Protein AF-A0A6I7NT81-F1 (afdb_monomer)

Radius of gyration: 30.14 Å; Cα contacts (8 Å, |Δi|>4): 184; chains: 1; bounding box: 70×93×75 Å

pLDDT: mean 77.13, std 20.88, range [39.44, 98.69]

Mean predicted aligned error: 17.38 Å

Foldseek 3Di:
DDDDDDDDDDDPVVVVVVVVVVVVVVVPPPPPDDDDDDDDDDDDPDDDDDDPDDDDPDDDDQDLALACSSLLVVCVVFPQVPQCDCPQQQAHSNDLVRQQPGDRNVNRGRQQDALCLPPRVVLQQQPPCDRPDDGRPPPPDDRDDPSSSVSPSVCRNNGVDNGDPPPPPVPPPDPDPPPDDD

Sequence (182 aa):
MHIKKAIPYFKKSDLNVLAFAFLIMLAFVFVLSGCDESSTGVNNNNGTNGNGNGNGNGGNEIGTSPTFDNVGQIFLSYCADCHTSIQESGVRLNTYTNVIESVGDQYGRLVVQPGDAANSPLVEKIESSNPSFGVRMPEDGPYLSSQRIDQIKEWINDGAENNQSNDESGGNSGGNDGGGGY

Solvent-accessible surface area (backbone atoms only — not comparable to full-atom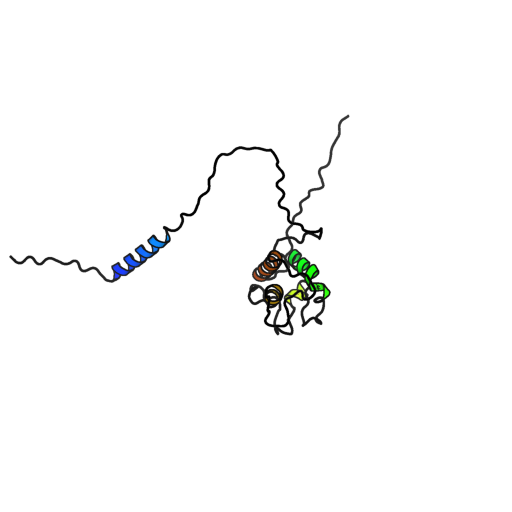 values): 11597 Å² total; per-residue (Å²): 141,81,84,82,79,83,75,88,81,81,61,81,72,58,55,55,56,52,52,54,54,56,57,56,59,65,67,73,74,81,83,84,90,84,82,85,82,92,77,74,96,71,94,67,98,70,91,74,94,76,89,79,89,72,94,72,80,95,63,86,83,70,61,82,61,50,21,36,56,28,47,45,50,50,29,51,73,63,42,23,91,65,20,59,40,55,86,50,51,36,29,23,39,67,45,71,70,41,36,66,68,13,34,26,62,92,72,75,38,54,26,50,36,64,54,33,32,90,78,8,53,52,48,42,29,56,68,34,90,75,28,98,65,83,66,36,38,38,78,94,50,80,63,73,52,68,68,59,51,50,30,48,37,49,21,21,43,74,46,54,54,95,38,70,68,86,73,75,78,76,72,79,86,71,80,78,84,79,82,81,85,133

Structure (mmCIF, N/CA/C/O backbone):
data_AF-A0A6I7NT81-F1
#
_entry.id   AF-A0A6I7NT81-F1
#
loop_
_atom_site.group_PDB
_atom_site.id
_atom_site.type_symbol
_atom_site.label_atom_id
_atom_site.label_alt_id
_atom_site.label_comp_id
_atom_site.label_asym_id
_atom_site.label_entity_id
_atom_site.label_seq_id
_atom_site.pdbx_PDB_ins_code
_atom_site.Cartn_x
_atom_site.Cartn_y
_atom_site.Cartn_z
_atom_site.occupancy
_atom_site.B_iso_or_equiv
_atom_site.auth_seq_id
_atom_site.auth_comp_id
_atom_site.auth_asym_id
_atom_site.auth_atom_id
_atom_site.pdbx_PDB_model_num
ATOM 1 N N . MET A 1 1 ? -55.092 -41.403 60.548 1.00 46.62 1 MET A N 1
ATOM 2 C CA . MET A 1 1 ? -54.920 -40.061 59.954 1.00 46.62 1 MET A CA 1
ATOM 3 C C . MET A 1 1 ? -53.469 -39.920 59.493 1.00 46.62 1 MET A C 1
ATOM 5 O O . MET A 1 1 ? -52.609 -39.658 60.315 1.00 46.62 1 MET A O 1
ATOM 9 N N . HIS A 1 2 ? -53.170 -40.216 58.224 1.00 48.84 2 HIS A N 1
ATOM 10 C CA . HIS A 1 2 ? -51.828 -40.059 57.641 1.00 48.84 2 HIS A CA 1
ATOM 11 C C . HIS A 1 2 ? -51.955 -39.164 56.408 1.00 48.84 2 HIS A C 1
ATOM 13 O O . HIS A 1 2 ? -52.476 -39.582 55.376 1.00 48.84 2 HIS A O 1
ATOM 19 N N . ILE A 1 3 ? -51.532 -37.911 56.552 1.00 53.34 3 ILE A N 1
ATOM 20 C CA . ILE A 1 3 ? -51.565 -36.896 55.499 1.00 53.34 3 ILE A CA 1
ATOM 21 C C . ILE A 1 3 ? -50.298 -37.089 54.661 1.00 53.34 3 ILE A C 1
ATOM 23 O O . ILE A 1 3 ? -49.206 -36.711 55.084 1.00 53.34 3 ILE A O 1
ATOM 27 N N . LYS A 1 4 ? -50.420 -37.700 53.478 1.00 57.25 4 LYS A N 1
ATOM 28 C CA . LYS A 1 4 ? -49.337 -37.707 52.487 1.00 57.25 4 LYS A CA 1
ATOM 29 C C . LYS A 1 4 ? -49.280 -36.317 51.849 1.00 57.25 4 LYS A C 1
ATOM 31 O O . LYS A 1 4 ? -50.125 -35.983 51.025 1.00 57.25 4 LYS A O 1
ATOM 36 N N . LYS A 1 5 ? -48.317 -35.487 52.262 1.00 58.19 5 LYS A N 1
ATOM 37 C CA . LYS A 1 5 ? -47.998 -34.230 51.571 1.00 58.19 5 LYS A CA 1
ATOM 38 C C . LYS A 1 5 ? -47.410 -34.567 50.199 1.00 58.19 5 LYS A C 1
ATOM 40 O O . LYS A 1 5 ? -46.387 -35.242 50.120 1.00 58.19 5 LYS A O 1
ATOM 45 N N . ALA A 1 6 ? -48.071 -34.115 49.137 1.00 56.84 6 ALA A N 1
ATOM 46 C CA . ALA A 1 6 ? -47.534 -34.160 47.786 1.00 56.84 6 ALA A CA 1
ATOM 47 C C . ALA A 1 6 ? -46.392 -33.141 47.675 1.00 56.84 6 ALA A C 1
ATOM 49 O O . ALA A 1 6 ? -46.592 -31.950 47.907 1.00 56.84 6 ALA A O 1
ATOM 50 N N . ILE A 1 7 ? -45.194 -33.620 47.354 1.00 66.50 7 ILE A N 1
ATOM 51 C CA . ILE A 1 7 ? -44.059 -32.777 46.978 1.00 66.50 7 ILE A CA 1
ATOM 52 C C . ILE A 1 7 ? -44.174 -32.572 45.460 1.00 66.50 7 ILE A C 1
ATOM 54 O O . ILE A 1 7 ? -44.200 -33.573 44.739 1.00 66.50 7 ILE A O 1
ATOM 58 N N . PRO A 1 8 ? -44.288 -31.333 44.948 1.00 60.59 8 PRO A N 1
ATOM 59 C CA . PRO A 1 8 ? -44.343 -31.101 43.511 1.00 60.59 8 PRO A CA 1
ATOM 60 C C . PRO A 1 8 ? -42.995 -31.461 42.875 1.00 60.59 8 PRO A C 1
ATOM 62 O O . PRO A 1 8 ? -41.946 -30.936 43.243 1.00 60.59 8 PRO A O 1
ATOM 65 N N . TYR A 1 9 ? -43.041 -32.397 41.930 1.00 59.72 9 TYR A N 1
ATOM 66 C CA . TYR A 1 9 ? -41.896 -32.862 41.157 1.00 59.72 9 TYR A CA 1
ATOM 67 C C . TYR A 1 9 ? -41.723 -31.947 39.937 1.00 59.72 9 TYR A C 1
ATOM 69 O O . TYR A 1 9 ? -42.526 -31.996 39.007 1.00 59.72 9 TYR A O 1
ATOM 77 N N . PHE A 1 10 ? -40.704 -31.086 39.955 1.00 60.50 10 PHE A N 1
ATOM 78 C CA . PHE A 1 10 ? -40.380 -30.198 38.834 1.00 60.50 10 PHE A CA 1
ATOM 79 C C . PHE A 1 10 ? -39.589 -30.948 37.754 1.00 60.50 10 PHE A C 1
ATOM 81 O O . PHE A 1 10 ? -38.641 -31.682 38.043 1.00 60.50 10 PHE A O 1
ATOM 88 N N . LYS A 1 11 ? -40.003 -30.787 36.494 1.00 66.88 11 LYS A N 1
ATOM 89 C CA . LYS A 1 11 ? -39.470 -31.520 35.343 1.00 66.88 11 LYS A CA 1
ATOM 90 C C . LYS A 1 11 ? -38.152 -30.881 34.885 1.00 66.88 11 LYS A C 1
ATOM 92 O O . LYS A 1 11 ? -38.043 -29.667 34.761 1.00 66.88 11 LYS A O 1
ATOM 97 N N . LYS A 1 12 ? -37.143 -31.708 34.590 1.00 57.34 12 LYS A N 1
ATOM 98 C CA . LYS A 1 12 ? -35.771 -31.289 34.224 1.00 57.34 12 LYS A CA 1
ATOM 99 C C . LYS A 1 12 ? -35.698 -30.386 32.972 1.00 57.34 12 LYS A C 1
ATOM 101 O O . LYS A 1 12 ? -34.700 -29.703 32.780 1.00 57.34 12 LYS A O 1
ATOM 106 N N . SER A 1 13 ? -36.747 -30.367 32.144 1.00 60.53 13 SER A N 1
ATOM 107 C CA . SER A 1 13 ? -36.894 -29.498 30.965 1.00 60.53 13 SER A CA 1
ATOM 108 C C . SER A 1 13 ? -37.133 -28.027 31.308 1.00 60.53 13 SER A C 1
ATOM 110 O O . SER A 1 13 ? -36.715 -27.157 30.551 1.00 60.53 13 SER A O 1
ATOM 112 N N . ASP A 1 14 ? -37.750 -27.745 32.456 1.00 58.09 14 ASP A N 1
ATOM 113 C CA . ASP A 1 14 ? -38.168 -26.387 32.832 1.00 58.09 14 ASP A CA 1
ATOM 114 C C . ASP A 1 14 ? -37.011 -25.611 33.487 1.00 58.09 14 ASP A C 1
ATOM 116 O O . ASP A 1 14 ? -36.996 -24.382 33.515 1.00 58.09 14 ASP A O 1
ATOM 120 N N . LEU A 1 15 ? -35.989 -26.340 33.950 1.00 59.06 15 LEU A N 1
ATOM 121 C CA . LEU A 1 15 ? -34.781 -25.789 34.559 1.00 59.06 15 LEU A CA 1
ATOM 122 C C . LEU A 1 15 ? -33.861 -25.118 33.526 1.00 59.06 15 LEU A C 1
ATOM 124 O O . LEU A 1 15 ? -33.267 -24.083 33.812 1.00 59.06 15 LEU A O 1
ATOM 128 N N . ASN A 1 16 ? -33.786 -25.663 32.307 1.00 59.41 16 ASN A N 1
ATOM 129 C CA . ASN A 1 16 ? -32.988 -25.073 31.230 1.00 59.41 16 ASN A CA 1
ATOM 130 C C . ASN A 1 16 ? -33.656 -23.807 30.676 1.00 59.41 16 ASN A C 1
ATOM 132 O O . ASN A 1 16 ? -32.971 -22.822 30.424 1.00 59.41 16 ASN A O 1
ATOM 136 N N . VAL A 1 17 ? -34.989 -23.791 30.556 1.00 61.16 17 VAL A N 1
ATOM 137 C CA . VAL A 1 17 ? -35.746 -22.609 30.100 1.00 61.16 17 VAL A CA 1
ATOM 138 C C . VAL A 1 17 ? -35.613 -21.451 31.097 1.00 61.16 17 VAL A C 1
ATOM 140 O O . VAL A 1 17 ? -35.402 -20.313 30.681 1.00 61.16 17 VAL A O 1
ATOM 143 N N . LEU A 1 18 ? -35.639 -21.736 32.407 1.00 57.62 18 LEU A N 1
ATOM 144 C CA . LEU A 1 18 ? -35.373 -20.728 33.441 1.00 57.62 18 LEU A CA 1
ATOM 145 C C . LEU A 1 18 ? -33.923 -20.222 33.418 1.00 57.62 18 LEU A C 1
ATOM 147 O O . LEU A 1 18 ? -33.703 -19.024 33.580 1.00 57.62 18 LEU A O 1
ATOM 151 N N . ALA A 1 19 ? -32.942 -21.104 33.198 1.00 58.78 19 ALA A N 1
ATOM 152 C CA . ALA A 1 19 ? -31.533 -20.717 33.112 1.00 58.78 19 ALA A CA 1
ATOM 153 C C . ALA A 1 19 ? -31.251 -19.809 31.898 1.00 58.78 19 ALA A C 1
ATOM 155 O O . ALA A 1 19 ? -30.529 -18.820 32.028 1.00 58.78 19 ALA A O 1
ATOM 156 N N . PHE A 1 20 ? -31.872 -20.083 30.744 1.00 59.97 20 PHE A N 1
ATOM 157 C CA . PHE A 1 20 ? -31.759 -19.224 29.559 1.00 59.97 20 PHE A CA 1
ATOM 158 C C . PHE A 1 20 ? -32.473 -17.876 29.739 1.00 59.97 20 PHE A C 1
ATOM 160 O O . PHE A 1 20 ? -31.933 -16.848 29.335 1.00 59.97 20 PHE A O 1
ATOM 167 N N . ALA A 1 21 ? -33.630 -17.841 30.410 1.00 58.38 21 ALA A N 1
ATOM 168 C CA . ALA A 1 21 ? -34.332 -16.589 30.707 1.00 58.38 21 ALA A CA 1
ATOM 169 C C . ALA A 1 21 ? -33.554 -15.680 31.684 1.00 58.38 21 ALA A C 1
ATOM 171 O O . ALA A 1 21 ? -33.574 -14.458 31.537 1.00 58.38 21 ALA A O 1
ATOM 172 N N . PHE A 1 22 ? -32.822 -16.260 32.645 1.00 59.12 22 PHE A N 1
ATOM 173 C CA . PHE A 1 22 ? -32.006 -15.503 33.604 1.00 59.12 22 PHE A CA 1
ATOM 174 C C . PHE A 1 22 ? -30.728 -14.918 32.976 1.00 59.12 22 PHE A C 1
ATOM 176 O O . PHE A 1 22 ? -30.323 -13.810 33.326 1.00 59.12 22 PHE A O 1
ATOM 183 N N . LEU A 1 23 ? -30.119 -15.621 32.014 1.00 56.59 23 LEU A N 1
ATOM 184 C CA . LEU A 1 23 ? -28.929 -15.145 31.294 1.00 56.59 23 LEU A CA 1
ATOM 185 C C . LEU A 1 23 ? -29.243 -14.022 30.294 1.00 56.59 23 LEU A C 1
ATOM 187 O O . LEU A 1 23 ? -28.423 -13.128 30.106 1.00 56.59 23 LEU A O 1
ATOM 191 N N . ILE A 1 24 ? -30.442 -14.018 29.705 1.00 58.62 24 ILE A N 1
ATOM 192 C CA . ILE A 1 24 ? -30.882 -12.961 28.779 1.00 58.62 24 ILE A CA 1
ATOM 193 C C . ILE A 1 24 ? -31.240 -11.666 29.534 1.00 58.62 24 ILE A C 1
ATOM 195 O O . ILE A 1 24 ? -30.933 -10.575 29.058 1.00 58.62 24 ILE A O 1
ATOM 199 N N . MET A 1 25 ? -31.807 -11.760 30.744 1.00 57.59 25 MET A N 1
ATOM 200 C CA . MET A 1 25 ? -32.109 -10.589 31.588 1.00 57.59 25 MET A CA 1
ATOM 201 C C . MET A 1 25 ? -30.859 -9.912 32.173 1.00 57.59 25 MET A C 1
ATOM 203 O O . MET A 1 25 ? -30.869 -8.704 32.393 1.00 57.59 25 MET A O 1
ATOM 207 N N . LEU A 1 26 ? -29.762 -10.651 32.378 1.00 57.44 26 LEU A N 1
ATOM 208 C CA . LEU A 1 26 ? -28.487 -10.078 32.833 1.00 57.44 26 LEU A CA 1
ATOM 209 C C . LEU A 1 26 ? -27.730 -9.314 31.729 1.00 57.44 26 LEU A C 1
ATOM 211 O O . LEU A 1 26 ? -26.886 -8.483 32.051 1.00 57.44 26 LEU A O 1
ATOM 215 N N . ALA A 1 27 ? -28.060 -9.527 30.450 1.00 54.97 27 ALA A N 1
ATOM 216 C CA . ALA A 1 27 ? -27.459 -8.799 29.328 1.00 54.97 27 ALA A CA 1
ATOM 217 C C . ALA A 1 27 ? -28.113 -7.427 29.054 1.00 54.97 27 ALA A C 1
ATOM 219 O O . ALA A 1 27 ? -27.520 -6.596 28.374 1.00 54.97 27 ALA A O 1
ATOM 220 N N . PHE A 1 28 ? -29.306 -7.156 29.598 1.00 56.28 28 PHE A N 1
ATOM 221 C CA . PHE A 1 28 ? -30.061 -5.920 29.327 1.00 56.28 28 PHE A CA 1
ATOM 222 C C . PHE A 1 28 ? -29.863 -4.797 30.363 1.00 56.28 28 PHE A C 1
ATOM 224 O O . PHE A 1 28 ? -30.424 -3.716 30.203 1.00 56.28 28 PHE A O 1
ATOM 231 N N . VAL A 1 29 ? -29.064 -5.013 31.417 1.00 58.22 29 VAL A N 1
ATOM 232 C CA . VAL A 1 29 ? -28.898 -4.055 32.536 1.00 58.22 29 VAL A CA 1
ATOM 233 C C . VAL A 1 29 ? -27.576 -3.263 32.476 1.00 58.22 29 VAL A C 1
ATOM 235 O O . VAL A 1 29 ? -27.312 -2.438 33.342 1.00 58.22 29 VAL A O 1
ATOM 238 N N . PHE A 1 30 ? -26.755 -3.419 31.431 1.00 54.41 30 PHE A N 1
ATOM 239 C CA . PHE A 1 30 ? -25.466 -2.714 31.311 1.00 54.41 30 PHE A CA 1
ATOM 240 C C . PHE A 1 30 ? -25.419 -1.687 30.165 1.00 54.41 30 PHE A C 1
ATOM 242 O O . PHE A 1 30 ? -24.484 -1.666 29.372 1.00 54.41 30 PHE A O 1
ATOM 249 N N . VAL A 1 31 ? -26.423 -0.807 30.083 1.00 60.56 31 VAL A N 1
ATOM 250 C CA . VAL A 1 31 ? -26.342 0.437 29.289 1.00 60.56 31 VAL A CA 1
ATOM 251 C C . VAL A 1 31 ? -26.792 1.615 30.150 1.00 60.56 31 VAL A C 1
ATOM 253 O O . VAL A 1 31 ? -27.869 2.169 29.970 1.00 60.56 31 VAL A O 1
ATOM 256 N N . LEU A 1 32 ? -25.960 1.981 31.125 1.00 60.66 32 LEU A N 1
ATOM 257 C CA . LEU A 1 32 ? -26.023 3.265 31.824 1.00 60.66 32 LEU A CA 1
ATOM 258 C C . LEU A 1 32 ? -24.591 3.754 32.083 1.00 60.66 32 LEU A C 1
ATOM 260 O O . LEU A 1 32 ? -24.034 3.570 33.158 1.00 60.66 32 LEU A O 1
ATOM 264 N N . SER A 1 33 ? -24.009 4.368 31.054 1.00 61.06 33 SER A N 1
ATOM 265 C CA . SER A 1 33 ? -23.002 5.425 31.186 1.00 61.06 33 SER A CA 1
ATOM 266 C C . SER A 1 33 ? -23.249 6.412 30.049 1.00 61.06 33 SER A C 1
ATOM 268 O O . SER A 1 33 ? -22.645 6.340 28.983 1.00 61.06 33 SER A O 1
ATOM 270 N N . GLY A 1 34 ? -24.247 7.266 30.262 1.00 57.28 34 GLY A N 1
ATOM 271 C CA . GLY A 1 34 ? -24.599 8.373 29.387 1.00 57.28 34 GLY A CA 1
ATOM 272 C C . GLY A 1 34 ? -24.967 9.578 30.242 1.00 57.28 34 GLY A C 1
ATOM 273 O O . GLY A 1 34 ? -26.122 9.721 30.625 1.00 57.28 34 GLY A O 1
ATOM 274 N N . CYS A 1 35 ? -23.966 10.403 30.534 1.00 60.81 35 CYS A N 1
ATOM 275 C CA . CYS A 1 35 ? -24.071 11.827 30.860 1.00 60.81 35 CYS A CA 1
ATOM 276 C C . CYS A 1 35 ? -22.941 12.483 30.034 1.00 60.81 35 CYS A C 1
ATOM 278 O O . CYS A 1 35 ? -21.857 11.912 29.964 1.00 60.81 35 CYS A O 1
ATOM 280 N N . ASP A 1 36 ? -23.151 13.552 29.264 1.00 54.69 36 ASP A N 1
ATOM 281 C CA . ASP A 1 36 ? -23.723 14.812 29.730 1.00 54.69 36 ASP A CA 1
ATOM 282 C C . ASP A 1 36 ? -24.717 15.504 28.773 1.00 54.69 36 ASP A C 1
ATOM 284 O O . ASP A 1 36 ? -24.558 15.552 27.556 1.00 54.69 36 ASP A O 1
ATOM 288 N N . GLU A 1 37 ? -25.752 16.038 29.427 1.00 56.62 37 GLU A N 1
ATOM 289 C CA . GLU A 1 37 ? -26.349 17.374 29.310 1.00 56.62 37 GLU A CA 1
ATOM 290 C C . GLU A 1 37 ? -26.603 17.999 27.922 1.00 56.62 37 GLU A C 1
ATOM 292 O O . GLU A 1 37 ? -25.750 18.625 27.302 1.00 56.62 37 GLU A O 1
ATOM 297 N N . SER A 1 38 ? -27.878 17.982 27.515 1.00 50.91 38 SER A N 1
ATOM 298 C CA . SER A 1 38 ? -28.453 19.007 26.638 1.00 50.91 38 SER A CA 1
ATOM 299 C C . SER A 1 38 ? -29.046 20.129 27.492 1.00 50.91 38 SER A C 1
ATOM 301 O O . SER A 1 38 ? -30.186 20.021 27.949 1.00 50.91 38 SER A O 1
ATOM 303 N N . SER A 1 39 ? -28.301 21.217 27.690 1.00 52.56 39 SER A N 1
ATOM 304 C CA . SER A 1 39 ? -28.852 22.487 28.162 1.00 52.56 39 SER A CA 1
ATOM 305 C C . SER A 1 39 ? -28.960 23.491 27.008 1.00 52.56 39 SER A C 1
ATOM 307 O O . SER A 1 39 ? -27.988 23.960 26.431 1.00 52.56 39 SER A O 1
ATOM 309 N N . THR A 1 40 ? -30.220 23.811 26.705 1.00 46.88 40 THR A N 1
ATOM 310 C CA . THR A 1 40 ? -30.729 25.009 26.020 1.00 46.88 40 THR A CA 1
ATOM 311 C C . THR A 1 40 ? -30.245 25.299 24.600 1.00 46.88 40 THR A C 1
ATOM 313 O O . THR A 1 40 ? -29.126 25.733 24.350 1.00 46.88 40 THR A O 1
ATOM 316 N N . GLY A 1 41 ? -31.197 25.215 23.667 1.00 53.31 41 GLY A N 1
ATOM 317 C CA . GLY A 1 41 ? -31.114 25.953 22.420 1.00 53.31 41 GLY A CA 1
ATOM 318 C C . GLY A 1 41 ? -30.963 27.448 22.696 1.00 53.31 41 GLY A C 1
ATOM 319 O O . GLY A 1 41 ? -31.874 28.093 23.214 1.00 53.31 41 GLY A O 1
ATOM 320 N N . VAL A 1 42 ? -29.817 27.984 22.294 1.00 50.91 42 VAL A N 1
ATOM 321 C CA . VAL A 1 42 ? -29.634 29.391 21.960 1.00 50.91 42 VAL A CA 1
ATOM 322 C C . VAL A 1 42 ? -28.979 29.411 20.582 1.00 50.91 42 VAL A C 1
ATOM 324 O O . VAL A 1 42 ? -27.825 29.025 20.421 1.00 50.91 42 VAL A O 1
ATOM 327 N N . ASN A 1 43 ? -29.737 29.831 19.568 1.00 63.94 43 ASN A N 1
ATOM 328 C CA . ASN A 1 43 ? -29.158 30.299 18.315 1.00 63.94 43 ASN A CA 1
ATOM 329 C C . ASN A 1 43 ? -28.336 31.547 18.637 1.00 63.94 43 ASN A C 1
ATOM 331 O O . ASN A 1 43 ? -28.920 32.595 18.899 1.00 63.94 43 ASN A O 1
ATOM 335 N N . ASN A 1 44 ? -27.013 31.421 18.577 1.00 52.16 44 ASN A N 1
ATOM 336 C CA . ASN A 1 44 ? -26.113 32.555 18.493 1.00 52.16 44 ASN A CA 1
ATOM 337 C C . ASN A 1 44 ? -25.189 32.353 17.293 1.00 52.16 44 ASN A C 1
ATOM 339 O O . ASN A 1 44 ? -24.124 31.748 17.395 1.00 52.16 44 ASN A O 1
ATOM 343 N N . ASN A 1 45 ? -25.579 32.936 16.162 1.00 60.84 45 ASN A N 1
ATOM 344 C CA . ASN A 1 45 ? -24.612 33.494 15.228 1.00 60.84 45 ASN A CA 1
ATOM 345 C C . ASN A 1 45 ? -23.743 34.508 15.988 1.00 60.84 45 ASN A C 1
ATOM 347 O O . ASN A 1 45 ? -24.116 35.670 16.130 1.00 60.84 45 ASN A O 1
ATOM 351 N N . ASN A 1 46 ? -22.598 34.063 16.496 1.00 50.31 46 ASN A N 1
ATOM 352 C CA . ASN A 1 46 ? -21.466 34.925 16.802 1.00 50.31 46 ASN A CA 1
ATOM 353 C C . ASN A 1 46 ? -20.195 34.077 16.783 1.00 50.31 46 ASN A C 1
ATOM 355 O O . ASN A 1 46 ? -20.032 33.163 17.589 1.00 50.31 46 ASN A O 1
ATOM 359 N N . GLY A 1 47 ? -19.321 34.356 15.821 1.00 48.66 47 GLY A N 1
ATOM 360 C CA . GLY A 1 47 ? -18.060 33.656 15.684 1.00 48.66 47 GLY A CA 1
ATOM 361 C C . GLY A 1 47 ? -17.131 33.936 16.857 1.00 48.66 47 GLY A C 1
ATOM 362 O O . GLY A 1 47 ? -16.955 35.079 17.266 1.00 48.66 47 GLY A O 1
ATOM 363 N N . THR A 1 48 ? -16.439 32.894 17.299 1.00 42.81 48 THR A N 1
ATOM 364 C CA . THR A 1 48 ? -15.086 33.025 17.831 1.00 42.81 48 THR A CA 1
ATOM 365 C C . THR A 1 48 ? -14.250 31.858 17.333 1.00 42.81 48 THR A C 1
ATOM 367 O O . THR A 1 48 ? -14.449 30.709 17.713 1.00 42.81 48 THR A O 1
ATOM 370 N N . ASN A 1 49 ? -13.330 32.221 16.445 1.00 54.03 49 ASN A N 1
ATOM 371 C CA . ASN A 1 49 ? -12.064 31.576 16.140 1.00 54.03 49 ASN A CA 1
ATOM 372 C C . ASN A 1 49 ? -11.493 30.790 17.340 1.00 54.03 49 ASN A C 1
ATOM 374 O O . ASN A 1 49 ? -11.161 31.381 18.368 1.00 54.03 49 ASN A O 1
ATOM 378 N N . GLY A 1 50 ? -11.380 29.471 17.174 1.00 42.50 50 GLY A N 1
ATOM 379 C CA . GLY A 1 50 ? -10.806 28.526 18.128 1.00 42.50 50 GLY A CA 1
ATOM 380 C C . GLY A 1 50 ? -9.779 27.635 17.436 1.00 42.50 50 GLY A C 1
ATOM 381 O O . GLY A 1 50 ? -10.074 26.516 17.040 1.00 42.50 50 GLY A O 1
ATOM 382 N N . ASN A 1 51 ? -8.587 28.201 17.276 1.00 48.19 51 ASN A N 1
ATOM 383 C CA . ASN A 1 51 ? -7.323 27.615 16.845 1.00 48.19 51 ASN A CA 1
ATOM 384 C C . ASN A 1 51 ? -7.016 26.242 17.487 1.00 48.19 51 ASN A C 1
ATOM 386 O O . ASN A 1 51 ? -6.582 26.171 18.638 1.00 48.19 51 ASN A O 1
ATOM 390 N N . GLY A 1 52 ? -7.172 25.172 16.706 1.00 45.69 52 GLY A N 1
ATOM 391 C CA . GLY A 1 52 ? -6.479 23.900 16.892 1.00 45.69 52 GLY A CA 1
ATOM 392 C C . GLY A 1 52 ? -5.232 23.876 16.014 1.00 45.69 52 GLY A C 1
ATOM 393 O O . GLY A 1 52 ? -5.296 23.535 14.838 1.00 45.69 52 GLY A O 1
ATOM 394 N N . ASN A 1 53 ? -4.106 24.283 16.593 1.00 49.94 53 ASN A N 1
ATOM 395 C CA . ASN A 1 53 ? -2.783 24.277 15.983 1.00 49.94 53 ASN A CA 1
ATOM 396 C C . ASN A 1 53 ? -2.323 22.838 15.688 1.00 49.94 53 ASN A C 1
ATOM 398 O O . ASN A 1 53 ? -1.769 22.166 16.558 1.00 49.94 53 ASN A O 1
ATOM 402 N N . GLY A 1 54 ? -2.538 22.393 14.451 1.00 41.47 54 GLY A N 1
ATOM 403 C CA . GLY A 1 54 ? -1.802 21.311 13.809 1.00 41.47 54 GLY A CA 1
ATOM 404 C C . GLY A 1 54 ? -0.914 21.904 12.722 1.00 41.47 54 GLY A C 1
ATOM 405 O O . GLY A 1 54 ? -1.367 22.176 11.618 1.00 41.47 54 GLY A O 1
ATOM 406 N N . ASN A 1 55 ? 0.347 22.150 13.061 1.00 52.00 55 ASN A N 1
ATOM 407 C CA . ASN A 1 55 ? 1.397 22.555 12.135 1.00 52.00 55 ASN A CA 1
ATOM 408 C C . ASN A 1 55 ? 1.558 21.503 11.018 1.00 52.00 55 ASN A C 1
ATOM 410 O O . ASN A 1 55 ? 1.999 20.387 11.288 1.00 52.00 55 ASN A O 1
ATOM 414 N N . GLY A 1 56 ? 1.217 21.865 9.780 1.00 39.44 56 GLY A N 1
ATOM 415 C CA . GLY A 1 56 ? 1.325 21.007 8.603 1.00 39.44 56 GLY A CA 1
ATOM 416 C C . GLY A 1 56 ? 1.590 21.843 7.359 1.00 39.44 56 GLY A C 1
ATOM 417 O O . GLY A 1 56 ? 0.688 22.426 6.775 1.00 39.44 56 GLY A O 1
ATOM 418 N N . ASN A 1 57 ? 2.868 21.938 7.026 1.00 40.75 57 ASN A N 1
ATOM 419 C CA . ASN A 1 57 ? 3.462 22.594 5.870 1.00 40.75 57 ASN A CA 1
ATOM 420 C C . ASN A 1 57 ? 2.703 22.310 4.555 1.00 40.75 57 ASN A C 1
ATOM 422 O O . ASN A 1 57 ? 2.318 21.170 4.306 1.00 40.75 57 ASN A O 1
ATOM 426 N N . GLY A 1 58 ? 2.529 23.334 3.713 1.00 44.19 58 GLY A N 1
ATOM 427 C CA . GLY A 1 58 ? 1.791 23.255 2.453 1.00 44.19 58 GLY A CA 1
ATOM 428 C C . GLY A 1 58 ? 2.280 22.132 1.536 1.00 44.19 58 GLY A C 1
ATOM 429 O O . GLY A 1 58 ? 3.365 22.208 0.962 1.00 44.19 58 GLY A O 1
ATOM 430 N N . GLY A 1 59 ? 1.443 21.112 1.381 1.00 40.31 59 GLY A N 1
ATOM 431 C CA . GLY A 1 59 ? 1.604 20.019 0.436 1.00 40.31 59 GLY A CA 1
ATOM 432 C C . GLY A 1 59 ? 0.218 19.525 0.045 1.00 40.31 59 GLY A C 1
ATOM 433 O O . GLY A 1 59 ? -0.594 19.260 0.921 1.00 40.31 59 GLY A O 1
ATOM 434 N N . ASN A 1 60 ? -0.040 19.496 -1.262 1.00 48.72 60 ASN A N 1
ATOM 435 C CA . ASN A 1 60 ? -1.192 18.911 -1.954 1.00 48.72 60 ASN A CA 1
ATOM 436 C C . ASN A 1 60 ? -2.073 18.005 -1.062 1.00 48.72 60 ASN A C 1
ATOM 438 O O . ASN A 1 60 ? -1.641 16.912 -0.691 1.00 48.72 60 ASN A O 1
ATOM 442 N N . GLU A 1 61 ? -3.275 18.455 -0.689 1.00 70.00 61 GLU A N 1
ATOM 443 C CA . GLU A 1 61 ? -4.157 17.681 0.189 1.00 70.00 61 GLU A CA 1
ATOM 444 C C . GLU A 1 61 ? -4.623 16.405 -0.523 1.00 70.00 61 GLU A C 1
ATOM 446 O O . GLU A 1 61 ? -5.544 16.426 -1.335 1.00 70.00 61 GLU A O 1
ATOM 451 N N . ILE A 1 62 ? -3.969 15.274 -0.237 1.00 78.81 62 ILE A N 1
ATOM 452 C CA . ILE A 1 62 ? -4.446 13.962 -0.683 1.00 78.81 62 ILE A CA 1
ATOM 453 C C . ILE A 1 62 ? -5.783 13.703 0.022 1.00 78.81 62 ILE A C 1
ATOM 455 O O . ILE A 1 62 ? -5.839 13.750 1.257 1.00 78.81 62 ILE A O 1
ATOM 459 N N . GLY A 1 63 ? -6.836 13.394 -0.736 1.00 83.88 63 GLY A N 1
ATOM 460 C CA . GLY A 1 63 ? -8.167 13.121 -0.192 1.00 83.88 63 GLY A CA 1
ATOM 461 C C . GLY A 1 63 ? -8.162 12.004 0.857 1.00 83.88 63 GLY A C 1
ATOM 462 O O . GLY A 1 63 ? -7.240 11.182 0.931 1.00 83.88 63 GLY A O 1
ATOM 463 N N . THR A 1 64 ? -9.171 11.992 1.725 1.00 88.06 64 THR A N 1
ATOM 464 C CA . THR A 1 64 ? -9.241 11.073 2.876 1.00 88.06 64 THR A CA 1
ATOM 465 C C . THR A 1 64 ? -9.988 9.775 2.579 1.00 88.06 64 THR A C 1
ATOM 467 O O . THR A 1 64 ? -9.809 8.805 3.307 1.00 88.06 64 THR A O 1
ATOM 470 N N . SER A 1 65 ? -10.787 9.734 1.511 1.00 92.56 65 SER A N 1
ATOM 471 C CA . SER A 1 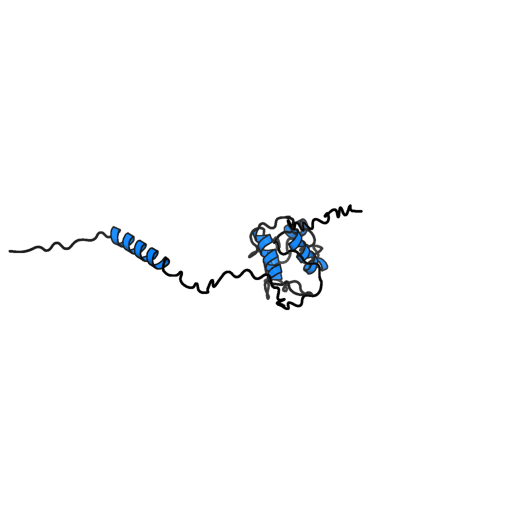65 ? -11.560 8.552 1.113 1.00 92.56 65 SER A CA 1
ATOM 472 C C . SER A 1 65 ? -10.645 7.396 0.671 1.00 92.56 65 SER A C 1
ATOM 474 O O . SER A 1 65 ? -9.644 7.663 -0.007 1.00 92.56 65 SER A O 1
ATOM 476 N N . PRO A 1 66 ? -10.978 6.125 0.969 1.00 95.00 66 PRO A N 1
ATOM 477 C CA . PRO A 1 66 ? -10.164 4.941 0.657 1.00 95.00 66 PRO A CA 1
ATOM 478 C C . PRO A 1 66 ? -10.283 4.513 -0.817 1.00 95.00 66 PRO A C 1
ATOM 480 O O . PRO A 1 66 ? -10.450 3.341 -1.142 1.00 95.00 66 PRO A O 1
ATOM 483 N N . THR A 1 67 ? -10.234 5.474 -1.735 1.00 95.94 67 THR A N 1
ATOM 484 C CA . THR A 1 67 ? -10.276 5.212 -3.174 1.00 95.94 67 THR A CA 1
ATOM 485 C C . THR A 1 67 ? -8.869 5.064 -3.734 1.00 95.94 67 THR A C 1
ATOM 487 O O . THR A 1 67 ? -7.920 5.644 -3.193 1.00 95.94 67 THR A O 1
ATOM 490 N N . PHE A 1 68 ? -8.711 4.325 -4.833 1.00 96.81 68 PHE A N 1
ATOM 491 C CA . PHE A 1 68 ? -7.409 4.174 -5.471 1.00 96.81 68 PHE A CA 1
ATOM 492 C C . PHE A 1 68 ? -6.853 5.509 -5.967 1.00 96.81 68 PHE A C 1
ATOM 494 O O . PHE A 1 68 ? -5.645 5.703 -5.900 1.00 96.81 68 PHE A O 1
ATOM 501 N N . ASP A 1 69 ? -7.694 6.461 -6.376 1.00 95.31 69 ASP A N 1
ATOM 502 C CA . ASP A 1 69 ? -7.219 7.812 -6.704 1.00 95.31 69 ASP A CA 1
ATOM 503 C C . ASP A 1 69 ? -6.441 8.438 -5.536 1.00 95.31 69 ASP A C 1
ATOM 505 O O . ASP A 1 69 ? -5.347 8.962 -5.736 1.00 95.31 69 ASP A O 1
ATOM 509 N N . ASN A 1 70 ? -6.933 8.320 -4.300 1.00 95.69 70 ASN A N 1
ATOM 510 C CA . ASN A 1 70 ? -6.236 8.870 -3.138 1.00 95.69 70 ASN A CA 1
ATOM 511 C C . ASN A 1 70 ? -5.087 7.969 -2.662 1.00 95.69 70 ASN A C 1
ATOM 513 O O . ASN A 1 70 ? -3.993 8.457 -2.378 1.00 95.69 70 ASN A O 1
ATOM 517 N N . VAL A 1 71 ? -5.302 6.653 -2.597 1.00 96.88 71 VAL A N 1
ATOM 518 C CA . VAL A 1 71 ? -4.279 5.679 -2.178 1.00 96.88 71 VAL A CA 1
ATOM 519 C C . VAL A 1 71 ? -3.093 5.659 -3.145 1.00 96.88 71 VAL A C 1
ATOM 521 O O . VAL A 1 71 ? -1.938 5.632 -2.722 1.00 96.88 71 VAL A O 1
ATOM 524 N N . GLY A 1 72 ? -3.357 5.771 -4.442 1.00 95.81 72 GLY A N 1
ATOM 525 C CA . GLY A 1 72 ? -2.348 5.917 -5.481 1.00 95.81 72 GLY A CA 1
ATOM 526 C C . GLY A 1 72 ? -1.483 7.156 -5.265 1.00 95.81 72 GLY A C 1
ATOM 527 O O . GLY A 1 72 ? -0.265 7.061 -5.384 1.00 95.81 72 GLY A O 1
ATOM 528 N N . GLN A 1 73 ? -2.060 8.291 -4.850 1.00 95.94 73 GLN A N 1
ATOM 529 C CA . GLN A 1 73 ? -1.269 9.482 -4.508 1.00 95.94 73 GLN A CA 1
ATOM 530 C C . GLN A 1 73 ? -0.374 9.263 -3.285 1.00 95.94 73 GLN A C 1
ATOM 532 O O . GLN A 1 73 ? 0.741 9.788 -3.248 1.00 95.94 73 GLN A O 1
ATOM 537 N N . ILE A 1 74 ? -0.807 8.458 -2.307 1.00 96.12 74 ILE A N 1
ATOM 538 C CA . ILE A 1 74 ? 0.057 8.048 -1.189 1.00 96.12 74 ILE A CA 1
ATOM 539 C C . ILE A 1 74 ? 1.242 7.242 -1.731 1.00 96.12 74 ILE A C 1
ATOM 541 O O . ILE A 1 74 ? 2.390 7.559 -1.426 1.00 96.12 74 ILE A O 1
ATOM 545 N N . PHE A 1 75 ? 0.999 6.243 -2.580 1.00 96.06 75 PHE A N 1
ATOM 546 C CA . PHE A 1 75 ? 2.084 5.443 -3.152 1.00 96.06 75 PHE A CA 1
ATOM 547 C C . PHE A 1 75 ? 3.050 6.271 -4.003 1.00 96.06 75 PHE A C 1
ATOM 549 O O . PHE A 1 75 ? 4.266 6.115 -3.880 1.00 96.06 75 PHE A O 1
ATOM 556 N N . LEU A 1 76 ? 2.532 7.193 -4.814 1.00 94.12 76 LEU A N 1
ATOM 557 C CA . LEU A 1 76 ? 3.356 8.101 -5.608 1.00 94.12 76 LEU A CA 1
ATOM 558 C C . LEU A 1 76 ? 4.198 9.038 -4.736 1.00 94.12 76 LEU A C 1
ATOM 560 O O . LEU A 1 76 ? 5.340 9.312 -5.085 1.00 94.12 76 LEU A O 1
ATOM 564 N N . SER A 1 77 ? 3.667 9.483 -3.596 1.00 93.69 77 SER A N 1
ATOM 565 C CA . SER A 1 77 ? 4.352 10.439 -2.716 1.00 93.69 77 SER A CA 1
ATOM 566 C C . SER A 1 77 ? 5.383 9.795 -1.786 1.00 93.69 77 SER A C 1
ATOM 568 O O . SER A 1 77 ? 6.346 10.454 -1.408 1.00 93.69 77 SER A O 1
ATOM 570 N N . TYR A 1 78 ? 5.174 8.539 -1.376 1.00 93.94 78 TYR A N 1
ATOM 571 C CA . TYR A 1 78 ? 5.983 7.893 -0.331 1.00 93.94 78 TYR A CA 1
ATOM 572 C C . TYR A 1 78 ? 6.781 6.678 -0.812 1.00 93.94 78 TYR A C 1
ATOM 574 O O . TYR A 1 78 ? 7.669 6.221 -0.093 1.00 93.94 78 TYR A O 1
ATOM 582 N N . CYS A 1 79 ? 6.447 6.098 -1.968 1.00 92.50 79 CYS A N 1
ATOM 583 C CA . CYS A 1 79 ? 6.966 4.785 -2.362 1.00 92.50 79 CYS A CA 1
ATOM 584 C C . CYS A 1 79 ? 7.581 4.760 -3.765 1.00 92.50 79 CYS A C 1
ATOM 586 O O . CYS A 1 79 ? 8.510 3.989 -4.006 1.00 92.50 79 CYS A O 1
ATOM 588 N N . ALA A 1 80 ? 7.056 5.559 -4.697 1.00 86.19 80 ALA A N 1
ATOM 589 C CA . ALA A 1 80 ? 7.383 5.446 -6.116 1.00 86.19 80 ALA A CA 1
ATOM 590 C C . ALA A 1 80 ? 8.835 5.818 -6.464 1.00 86.19 80 ALA A C 1
ATOM 592 O O . ALA A 1 80 ? 9.345 5.314 -7.462 1.00 86.19 80 ALA A O 1
ATOM 593 N N . ASP A 1 81 ? 9.530 6.604 -5.641 1.00 88.62 81 ASP A N 1
ATOM 594 C CA . ASP A 1 81 ? 10.942 6.940 -5.879 1.00 88.62 81 ASP A CA 1
ATOM 595 C C . ASP A 1 81 ? 11.824 5.691 -6.032 1.00 88.62 81 ASP A C 1
ATOM 597 O O . ASP A 1 81 ? 12.689 5.649 -6.906 1.00 88.62 81 ASP A O 1
ATOM 601 N N . CYS A 1 82 ? 11.540 4.639 -5.258 1.00 91.56 82 CYS A N 1
ATOM 602 C CA . CYS A 1 82 ? 12.221 3.348 -5.370 1.00 91.56 82 CYS A CA 1
ATOM 603 C C . CYS A 1 82 ? 11.327 2.312 -6.079 1.00 91.56 82 CYS A C 1
ATOM 605 O O . CYS A 1 82 ? 11.731 1.669 -7.048 1.00 91.56 82 CYS A O 1
ATOM 607 N N . HIS A 1 83 ? 10.061 2.182 -5.676 1.00 92.56 83 HIS A N 1
ATOM 608 C CA . HIS A 1 83 ? 9.158 1.126 -6.149 1.00 92.56 83 HIS A CA 1
ATOM 609 C C . HIS A 1 83 ? 8.430 1.466 -7.465 1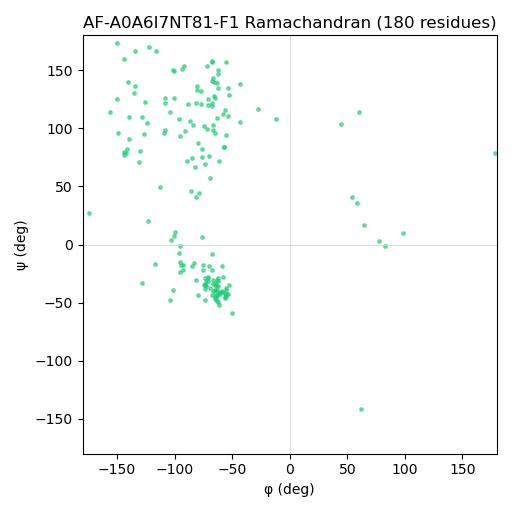.00 92.56 83 HIS A C 1
ATOM 611 O O . HIS A 1 83 ? 7.224 1.259 -7.593 1.00 92.56 83 HIS A O 1
ATOM 617 N N . THR A 1 84 ? 9.125 1.991 -8.476 1.00 87.00 84 THR A N 1
ATOM 618 C CA . THR A 1 84 ? 8.563 2.191 -9.837 1.00 87.00 84 THR A CA 1
ATOM 619 C C . THR A 1 84 ? 8.851 1.040 -10.794 1.00 87.00 84 THR A C 1
ATOM 621 O O . THR A 1 84 ? 8.182 0.901 -11.823 1.00 87.00 84 THR A O 1
ATOM 624 N N . SER A 1 85 ? 9.830 0.197 -10.471 1.00 85.50 85 SER A N 1
ATOM 625 C CA . SER A 1 85 ? 10.237 -0.949 -11.282 1.00 85.50 85 SER A CA 1
ATOM 626 C C . SER A 1 85 ? 10.422 -2.190 -10.412 1.00 85.50 85 SER A C 1
ATOM 628 O O . SER A 1 85 ? 10.499 -2.096 -9.195 1.00 85.50 85 SER A O 1
ATOM 630 N N . ILE A 1 86 ? 10.528 -3.362 -11.038 1.00 79.31 86 ILE A N 1
ATOM 631 C CA . ILE A 1 86 ? 10.702 -4.637 -10.322 1.00 79.31 86 ILE A CA 1
ATOM 632 C C . ILE A 1 86 ? 12.049 -4.774 -9.597 1.00 79.31 86 ILE A C 1
ATOM 634 O O . ILE A 1 86 ? 12.247 -5.749 -8.884 1.00 79.31 86 ILE A O 1
ATOM 638 N N . GLN A 1 87 ? 12.987 -3.843 -9.799 1.00 82.88 87 GLN A N 1
ATOM 639 C CA . GLN A 1 87 ? 14.324 -3.907 -9.197 1.00 82.88 87 GLN A CA 1
ATOM 640 C C . GLN A 1 87 ? 14.260 -3.868 -7.664 1.00 82.88 87 GLN A C 1
ATOM 642 O O . GLN A 1 87 ? 15.074 -4.504 -7.002 1.00 82.88 87 GLN A O 1
ATOM 647 N N . GLU A 1 88 ? 13.229 -3.228 -7.112 1.00 87.50 88 GLU A N 1
ATOM 648 C CA . GLU A 1 88 ? 12.989 -3.168 -5.674 1.00 87.50 88 GLU A CA 1
ATOM 649 C C . GLU A 1 88 ? 12.137 -4.351 -5.202 1.00 87.50 88 GLU A C 1
ATOM 651 O O . GLU A 1 88 ? 10.960 -4.217 -4.855 1.00 87.50 88 GLU A O 1
ATOM 656 N N . SER A 1 89 ? 12.751 -5.537 -5.198 1.00 89.62 89 SER A N 1
ATOM 657 C CA . SER A 1 89 ? 12.158 -6.788 -4.694 1.00 89.62 89 SER A CA 1
ATOM 658 C C . SER A 1 89 ? 10.850 -7.202 -5.386 1.00 89.62 89 SER A C 1
ATOM 660 O O . SER A 1 89 ? 9.935 -7.701 -4.726 1.00 89.62 89 SER A O 1
ATOM 662 N N . GLY A 1 90 ? 10.717 -6.955 -6.691 1.00 90.44 90 GLY A N 1
ATOM 663 C CA . GLY A 1 90 ? 9.531 -7.333 -7.469 1.00 90.44 90 GLY A CA 1
ATOM 664 C C . GLY A 1 90 ? 8.318 -6.410 -7.285 1.00 90.44 90 GLY A C 1
ATOM 665 O O . GLY A 1 90 ? 7.269 -6.643 -7.890 1.00 90.44 90 GLY A O 1
ATOM 666 N N . VAL A 1 91 ? 8.445 -5.334 -6.498 1.00 95.19 91 VAL A N 1
ATOM 667 C CA . VAL A 1 91 ? 7.325 -4.463 -6.108 1.00 95.19 91 VAL A CA 1
ATOM 668 C C . VAL A 1 91 ? 7.279 -3.177 -6.933 1.00 95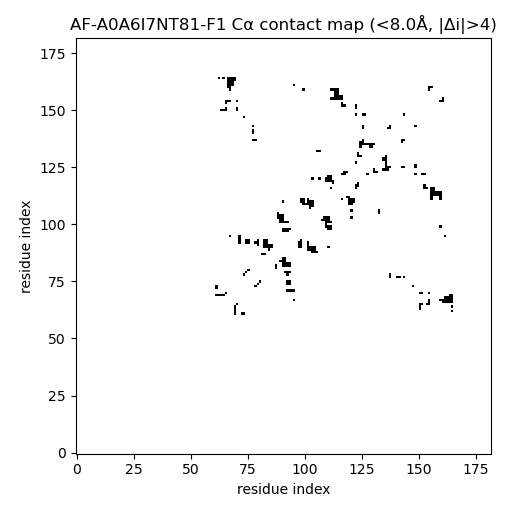.19 91 VAL A C 1
ATOM 670 O O . VAL A 1 91 ? 8.241 -2.412 -6.970 1.00 95.19 91 VAL A O 1
ATOM 673 N N . ARG A 1 92 ? 6.122 -2.903 -7.546 1.00 95.50 92 ARG A N 1
ATOM 674 C CA . ARG A 1 92 ? 5.828 -1.691 -8.325 1.00 95.50 92 ARG A CA 1
ATOM 675 C C . ARG A 1 92 ? 4.560 -1.016 -7.796 1.00 95.50 92 ARG A C 1
ATOM 677 O O . ARG A 1 92 ? 3.495 -1.622 -7.805 1.00 95.50 92 ARG A O 1
ATOM 684 N N . LEU A 1 93 ? 4.654 0.249 -7.393 1.00 95.44 93 LEU A N 1
ATOM 685 C CA . LEU A 1 93 ? 3.578 1.002 -6.734 1.00 95.44 93 LEU A CA 1
ATOM 686 C C . LEU A 1 93 ? 3.197 2.303 -7.466 1.00 95.44 93 LEU A C 1
ATOM 688 O O . LEU A 1 93 ? 2.607 3.205 -6.886 1.00 95.44 93 LEU A O 1
ATOM 692 N N . ASN A 1 94 ? 3.533 2.418 -8.752 1.00 93.44 94 ASN A N 1
ATOM 693 C CA . ASN A 1 94 ? 3.333 3.638 -9.545 1.00 93.44 94 ASN A CA 1
ATOM 694 C C . ASN A 1 94 ? 2.036 3.676 -10.373 1.00 93.44 94 ASN A C 1
ATOM 696 O O . ASN A 1 94 ? 1.674 4.732 -10.880 1.00 93.44 94 ASN A O 1
ATOM 700 N N . THR A 1 95 ? 1.354 2.544 -10.565 1.00 95.06 95 THR A N 1
ATOM 701 C CA . THR A 1 95 ? 0.051 2.475 -11.254 1.00 95.06 95 THR A CA 1
ATOM 702 C C . THR A 1 95 ? -0.830 1.420 -10.599 1.00 95.06 95 THR A C 1
ATOM 704 O O . THR A 1 95 ? -0.304 0.506 -9.967 1.00 95.06 95 THR A O 1
ATOM 707 N N . TYR A 1 96 ? -2.149 1.499 -10.797 1.00 96.75 96 TYR A N 1
ATOM 708 C CA . TYR A 1 96 ? -3.099 0.507 -10.282 1.00 96.75 96 TYR A CA 1
ATOM 709 C C . TYR A 1 96 ? -2.694 -0.927 -10.628 1.00 96.75 96 TYR A C 1
ATOM 711 O O . TYR A 1 96 ? -2.445 -1.735 -9.739 1.00 96.75 96 TYR A O 1
ATOM 719 N N . THR A 1 97 ? -2.560 -1.220 -11.926 1.00 97.31 97 THR A N 1
ATOM 720 C CA . THR A 1 97 ? -2.204 -2.554 -12.425 1.00 97.31 97 THR A CA 1
ATOM 721 C C . THR A 1 97 ? -0.901 -3.044 -11.809 1.00 97.31 97 THR A C 1
ATOM 723 O O . THR A 1 97 ? -0.817 -4.180 -11.359 1.00 97.31 97 THR A O 1
ATOM 726 N N . ASN A 1 98 ? 0.102 -2.170 -11.705 1.00 96.19 98 ASN A N 1
ATOM 727 C CA . ASN A 1 98 ? 1.363 -2.531 -11.075 1.00 96.19 98 ASN A CA 1
ATOM 728 C C . ASN A 1 98 ? 1.193 -2.887 -9.593 1.00 96.19 98 ASN A C 1
ATOM 730 O O . ASN A 1 98 ? 1.764 -3.887 -9.168 1.00 96.19 98 ASN A O 1
ATOM 734 N N . VAL A 1 99 ? 0.407 -2.121 -8.831 1.00 96.88 99 VAL A N 1
ATOM 735 C CA . VAL A 1 99 ? 0.165 -2.374 -7.401 1.00 96.88 99 VAL A CA 1
ATOM 736 C C . VAL A 1 99 ? -0.502 -3.735 -7.198 1.00 96.88 99 VAL A C 1
ATOM 738 O O . VAL A 1 99 ? -0.000 -4.550 -6.423 1.00 96.88 99 VAL A O 1
ATOM 741 N N . ILE A 1 100 ? -1.605 -4.000 -7.906 1.00 97.50 100 ILE A N 1
ATOM 742 C CA . ILE A 1 100 ? -2.409 -5.213 -7.690 1.00 97.50 100 ILE A CA 1
ATOM 743 C C . ILE A 1 100 ? -1.767 -6.488 -8.259 1.00 97.50 100 ILE A C 1
ATOM 745 O O . ILE A 1 100 ? -2.075 -7.581 -7.793 1.00 97.50 100 ILE A O 1
ATOM 749 N N . GLU A 1 101 ? -0.859 -6.371 -9.233 1.00 96.75 101 GLU A N 1
ATOM 750 C CA . GLU A 1 101 ? -0.129 -7.509 -9.814 1.00 96.75 101 GLU A CA 1
ATOM 751 C C . GLU A 1 101 ? 1.261 -7.720 -9.194 1.00 96.75 101 GLU A C 1
ATOM 753 O O . GLU A 1 101 ? 1.939 -8.700 -9.511 1.00 96.75 101 GLU A O 1
ATOM 758 N N . SER A 1 102 ? 1.727 -6.805 -8.338 1.00 96.00 102 SER A N 1
ATOM 759 C CA . SER A 1 102 ? 3.062 -6.904 -7.746 1.00 96.00 102 SER A CA 1
ATOM 760 C C . SER A 1 102 ? 3.177 -8.109 -6.821 1.00 96.00 102 SER A C 1
ATOM 762 O O . SER A 1 102 ? 2.405 -8.273 -5.875 1.00 96.00 102 SER A O 1
ATOM 764 N N . VAL A 1 103 ? 4.207 -8.917 -7.059 1.00 96.75 103 VAL A N 1
ATOM 765 C CA . VAL A 1 103 ? 4.607 -10.038 -6.211 1.00 96.75 103 VAL A CA 1
ATOM 766 C C . VAL A 1 103 ? 5.902 -9.640 -5.522 1.00 96.75 103 VAL A C 1
ATOM 768 O O . VAL A 1 103 ? 6.880 -9.325 -6.189 1.00 96.75 103 VAL A O 1
ATOM 771 N N . GLY A 1 104 ? 5.908 -9.633 -4.191 1.00 95.94 104 GLY A N 1
ATOM 772 C CA . GLY A 1 104 ? 7.119 -9.309 -3.442 1.00 95.94 104 GLY A CA 1
ATOM 773 C C . GLY A 1 104 ? 8.064 -10.503 -3.441 1.00 95.94 104 GLY A C 1
ATOM 774 O O . GLY A 1 104 ? 7.689 -11.550 -2.917 1.00 95.94 104 GLY A O 1
ATOM 775 N N . ASP A 1 105 ? 9.282 -10.352 -3.957 1.00 95.81 105 ASP A N 1
ATOM 776 C CA . ASP A 1 105 ? 10.259 -11.444 -4.101 1.00 95.81 105 ASP A CA 1
ATOM 777 C C . ASP A 1 105 ? 10.535 -12.160 -2.770 1.00 95.81 105 ASP A C 1
ATOM 779 O O . ASP A 1 105 ? 10.624 -13.384 -2.715 1.00 95.81 105 ASP A O 1
ATOM 783 N N . GLN A 1 106 ? 10.607 -11.397 -1.673 1.00 94.62 106 GLN A N 1
ATOM 784 C CA . GLN A 1 106 ? 10.829 -11.935 -0.326 1.00 94.62 106 GLN A CA 1
ATOM 785 C C . GLN A 1 106 ? 9.616 -12.707 0.214 1.00 94.62 106 GLN A C 1
ATOM 787 O O . GLN A 1 106 ? 9.774 -13.657 0.976 1.00 94.62 106 GLN A O 1
ATOM 792 N N . TYR A 1 107 ? 8.407 -12.302 -0.181 1.00 95.69 107 TYR A N 1
ATOM 793 C CA . TYR A 1 107 ? 7.152 -12.898 0.280 1.00 95.69 107 TYR A CA 1
ATOM 794 C C . TYR A 1 107 ? 6.651 -14.019 -0.640 1.00 95.69 107 TYR A C 1
ATOM 796 O O . TYR A 1 107 ? 5.837 -14.837 -0.211 1.00 95.69 107 TYR A O 1
ATOM 804 N N . GLY A 1 108 ? 7.085 -14.049 -1.904 1.00 96.50 108 GLY A N 1
ATOM 805 C CA . GLY A 1 108 ? 6.680 -15.033 -2.910 1.00 96.50 108 GLY A CA 1
ATOM 806 C C . GLY A 1 108 ? 5.196 -14.985 -3.300 1.00 96.50 108 GLY A C 1
ATOM 807 O O . GLY A 1 108 ? 4.680 -15.953 -3.854 1.00 96.50 108 GLY A O 1
ATOM 808 N N . ARG A 1 109 ? 4.485 -13.895 -2.985 1.00 97.50 109 ARG A N 1
ATOM 809 C CA . ARG A 1 109 ? 3.048 -13.714 -3.257 1.00 97.50 109 ARG A CA 1
ATOM 810 C C . ARG A 1 109 ? 2.695 -12.246 -3.483 1.00 97.50 109 ARG A C 1
ATOM 812 O O . ARG A 1 109 ? 3.539 -11.372 -3.285 1.00 97.50 109 ARG A O 1
ATOM 819 N N . LEU A 1 110 ? 1.441 -11.993 -3.869 1.00 98.12 110 LEU A N 1
ATOM 820 C CA . LEU A 1 110 ? 0.926 -10.637 -4.067 1.00 98.12 110 LEU A CA 1
ATOM 821 C C . LEU A 1 110 ? 1.156 -9.764 -2.828 1.00 98.12 110 LEU A C 1
ATOM 823 O O . LEU A 1 110 ? 0.893 -10.194 -1.697 1.00 98.12 110 LEU A O 1
ATOM 827 N N . VAL A 1 111 ? 1.636 -8.541 -3.057 1.00 97.88 111 VAL A N 1
ATOM 828 C CA . VAL A 1 111 ? 1.878 -7.557 -1.990 1.00 97.88 111 VAL A CA 1
ATOM 829 C C . VAL A 1 111 ? 0.585 -6.959 -1.442 1.00 97.88 111 VAL A C 1
ATOM 831 O O . VAL A 1 111 ? 0.521 -6.622 -0.261 1.00 97.88 111 VAL A O 1
ATOM 834 N N . VAL A 1 112 ? -0.447 -6.884 -2.282 1.00 98.38 112 VAL A N 1
ATOM 835 C CA . VAL A 1 112 ? -1.822 -6.544 -1.914 1.00 98.38 112 VAL A CA 1
ATOM 836 C C . VAL A 1 112 ? -2.668 -7.807 -2.021 1.00 98.38 112 VAL A C 1
ATOM 838 O O . VAL A 1 112 ? -2.667 -8.465 -3.057 1.00 98.38 112 VAL A O 1
ATOM 841 N N . GLN A 1 113 ? -3.376 -8.153 -0.949 1.00 98.44 113 GLN A N 1
ATOM 842 C CA . GLN A 1 113 ? -4.351 -9.241 -0.912 1.00 98.44 113 GLN A CA 1
ATOM 843 C C . GLN A 1 113 ? -5.749 -8.613 -0.834 1.00 98.44 113 GLN A C 1
ATOM 845 O O . GLN A 1 113 ? -6.154 -8.195 0.251 1.00 98.44 113 GLN A O 1
ATOM 850 N N . PRO A 1 114 ? -6.475 -8.486 -1.961 1.00 98.44 114 PRO A N 1
ATOM 851 C CA . PRO A 1 114 ? -7.809 -7.892 -1.970 1.00 98.44 114 PRO A CA 1
ATOM 852 C C . PRO A 1 114 ? -8.739 -8.556 -0.947 1.00 98.44 114 PRO A C 1
ATOM 854 O O . PRO A 1 114 ? -8.859 -9.780 -0.914 1.00 98.44 114 PRO A O 1
ATOM 857 N N . GLY A 1 115 ? -9.383 -7.746 -0.110 1.00 98.50 115 GLY A N 1
ATOM 858 C CA . GLY A 1 115 ? -10.255 -8.191 0.979 1.00 98.50 115 GLY A CA 1
ATOM 859 C C . GLY A 1 115 ? -9.535 -8.586 2.273 1.00 98.50 115 GLY A C 1
ATOM 860 O O . GLY A 1 115 ? -10.203 -8.958 3.236 1.00 98.50 115 GLY A O 1
ATOM 861 N N . ASP A 1 116 ? -8.199 -8.527 2.322 1.00 98.50 116 ASP A N 1
ATOM 862 C CA . ASP A 1 116 ? -7.417 -8.963 3.482 1.00 98.50 116 ASP A CA 1
ATOM 863 C C . ASP A 1 116 ? -6.177 -8.084 3.712 1.00 98.50 116 ASP A C 1
ATOM 865 O O . ASP A 1 116 ? -5.026 -8.444 3.425 1.00 98.50 116 ASP A O 1
ATOM 869 N N . ALA A 1 117 ? -6.408 -6.894 4.268 1.00 98.50 117 ALA A N 1
ATOM 870 C CA . ALA A 1 117 ? -5.331 -5.983 4.638 1.00 98.50 117 ALA A CA 1
ATOM 871 C C . ALA A 1 117 ? -4.406 -6.585 5.707 1.00 98.50 117 ALA A C 1
ATOM 873 O O . ALA A 1 117 ? -3.197 -6.374 5.659 1.00 98.50 117 ALA A O 1
ATOM 874 N N . ALA A 1 118 ? -4.949 -7.367 6.646 1.00 98.00 118 ALA A N 1
ATOM 875 C CA . ALA A 1 118 ? -4.181 -7.942 7.750 1.00 98.00 118 ALA A CA 1
ATOM 876 C C . ALA A 1 118 ? -3.107 -8.927 7.267 1.00 98.00 118 ALA A C 1
ATOM 878 O O . ALA A 1 118 ? -2.020 -8.977 7.841 1.00 98.00 118 ALA A O 1
ATOM 879 N N . ASN A 1 119 ? -3.386 -9.678 6.198 1.00 97.81 119 ASN A N 1
ATOM 880 C CA . ASN A 1 119 ? -2.429 -10.607 5.600 1.00 97.81 119 ASN A CA 1
ATOM 881 C C . ASN A 1 119 ? -1.731 -10.047 4.353 1.00 97.81 119 ASN A C 1
ATOM 883 O O . ASN A 1 119 ? -1.047 -10.805 3.657 1.00 97.81 119 ASN A O 1
ATOM 887 N N . SER A 1 120 ? -1.870 -8.756 4.048 1.00 98.44 120 SER A N 1
ATOM 888 C CA . SER A 1 120 ? -1.186 -8.119 2.920 1.00 98.44 120 SER A CA 1
ATOM 889 C C . SER A 1 120 ? 0.259 -7.745 3.282 1.00 98.44 120 SER A C 1
ATOM 891 O O . SER A 1 120 ? 0.457 -6.941 4.196 1.00 98.44 120 SER A O 1
ATOM 893 N N . PRO A 1 121 ? 1.284 -8.245 2.556 1.00 98.12 121 PRO A N 1
ATOM 894 C CA . PRO A 1 121 ? 2.678 -7.851 2.783 1.00 98.12 121 PRO A CA 1
ATOM 895 C C . PRO A 1 121 ? 2.913 -6.337 2.772 1.00 98.12 121 PRO A C 1
ATOM 897 O O . PRO A 1 121 ? 3.735 -5.837 3.536 1.00 98.12 121 PRO A O 1
ATOM 900 N N . LEU A 1 122 ? 2.175 -5.592 1.939 1.00 97.88 122 LEU A N 1
ATOM 901 C CA . LEU A 1 122 ? 2.246 -4.132 1.902 1.00 97.88 122 LEU A CA 1
ATOM 902 C C . LEU A 1 122 ? 1.953 -3.512 3.277 1.00 97.88 122 LEU A C 1
ATOM 904 O O . LEU A 1 122 ? 2.704 -2.650 3.725 1.00 97.88 122 LEU A O 1
ATOM 908 N N . VAL A 1 123 ? 0.899 -3.978 3.955 1.00 98.38 123 VAL A N 1
ATOM 909 C CA . VAL A 1 123 ? 0.480 -3.463 5.268 1.00 98.38 123 VAL A CA 1
ATOM 910 C C . VAL A 1 123 ? 1.519 -3.802 6.331 1.00 98.38 123 VAL A C 1
ATOM 912 O O . VAL A 1 123 ? 1.924 -2.926 7.092 1.00 98.38 123 VAL A O 1
ATOM 915 N N . GLU A 1 124 ? 2.038 -5.032 6.328 1.00 98.12 124 GLU A N 1
ATOM 916 C CA . GLU A 1 124 ? 3.113 -5.427 7.243 1.00 98.12 124 GLU A CA 1
ATOM 917 C C . GLU A 1 124 ? 4.339 -4.511 7.103 1.00 98.12 124 GLU A C 1
ATOM 919 O O . GLU A 1 124 ? 4.882 -4.044 8.107 1.00 98.12 124 GLU A O 1
ATOM 924 N N . LYS A 1 125 ? 4.751 -4.206 5.864 1.00 97.19 125 LYS A N 1
ATOM 925 C CA . LYS A 1 125 ? 5.927 -3.370 5.588 1.00 97.19 125 LYS A CA 1
ATOM 926 C C . LYS A 1 125 ? 5.755 -1.918 6.031 1.00 97.19 125 LYS A C 1
ATOM 928 O O . LYS A 1 125 ? 6.763 -1.312 6.384 1.00 97.19 125 LYS A O 1
ATOM 933 N N . ILE A 1 126 ? 4.542 -1.362 6.021 1.00 97.38 126 ILE A N 1
ATOM 934 C CA . ILE A 1 126 ? 4.298 0.043 6.405 1.00 97.38 126 ILE A CA 1
ATOM 935 C C . ILE A 1 126 ? 3.877 0.210 7.869 1.00 97.38 126 ILE A C 1
ATOM 937 O O . ILE A 1 126 ? 4.084 1.283 8.431 1.00 97.38 126 ILE A O 1
ATOM 941 N N . GLU A 1 127 ? 3.313 -0.811 8.515 1.00 96.31 127 GLU A N 1
ATOM 942 C CA . GLU A 1 127 ? 2.773 -0.718 9.882 1.00 96.31 127 GLU A CA 1
ATOM 943 C C . GLU A 1 127 ? 3.719 -1.316 10.935 1.00 96.31 127 GLU A C 1
ATOM 945 O O . GLU A 1 127 ? 3.881 -0.741 12.013 1.00 96.31 127 GLU A O 1
ATOM 950 N N . SER A 1 128 ? 4.387 -2.433 10.630 1.00 95.12 128 SER A N 1
ATOM 951 C CA . SER A 1 128 ? 5.231 -3.129 11.606 1.00 95.12 128 SER A CA 1
ATOM 952 C C . SER A 1 128 ? 6.569 -2.422 11.811 1.00 95.12 128 SER A C 1
ATOM 954 O O . SER A 1 128 ? 7.290 -2.132 10.857 1.00 95.12 128 SER A O 1
ATOM 956 N N . SER A 1 129 ? 6.958 -2.211 13.071 1.00 93.25 129 SER A N 1
ATOM 957 C CA . SER A 1 129 ? 8.308 -1.753 13.425 1.00 93.25 129 SER A CA 1
ATOM 958 C C . SER A 1 129 ? 9.384 -2.820 13.194 1.00 93.25 129 SER A C 1
ATOM 960 O O . SER A 1 129 ? 10.562 -2.482 13.112 1.00 93.25 129 SER A O 1
ATOM 962 N N . ASN A 1 1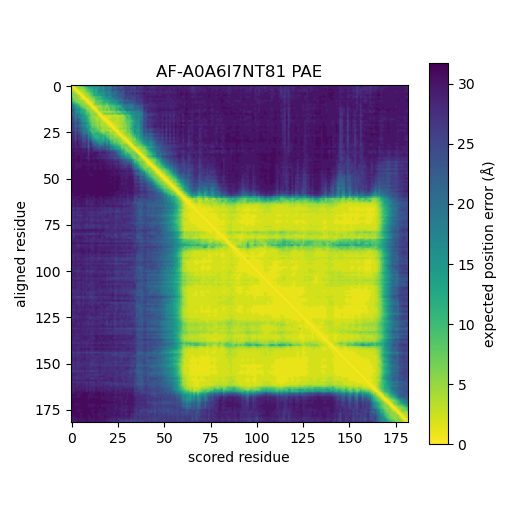30 ? 8.990 -4.092 13.080 1.00 94.94 130 ASN A N 1
ATOM 963 C CA . ASN A 1 130 ? 9.879 -5.216 12.809 1.00 94.94 130 ASN A CA 1
ATOM 964 C C . ASN A 1 130 ? 9.178 -6.209 11.861 1.00 94.94 130 ASN A C 1
ATOM 966 O O . ASN A 1 130 ? 8.592 -7.189 12.332 1.00 94.94 130 ASN A O 1
ATOM 970 N N . PRO A 1 131 ? 9.135 -5.922 10.547 1.00 95.94 131 PRO A N 1
ATOM 971 C CA . PRO A 1 131 ? 8.476 -6.793 9.577 1.00 95.94 131 PRO A CA 1
ATOM 972 C C . PRO A 1 131 ? 9.222 -8.124 9.425 1.00 95.94 131 PRO A C 1
ATOM 974 O O . PRO A 1 131 ? 10.424 -8.208 9.681 1.00 95.94 131 PRO A O 1
ATOM 977 N N . SER A 1 132 ? 8.528 -9.157 8.945 1.00 95.56 132 SER A N 1
ATOM 978 C CA . SER A 1 132 ? 9.102 -10.497 8.745 1.00 95.56 132 SER A CA 1
ATOM 979 C C . SER A 1 132 ? 10.321 -10.507 7.814 1.00 95.56 132 SER A C 1
ATOM 981 O O . SER A 1 132 ? 11.199 -11.358 7.954 1.00 95.56 132 SER A O 1
ATOM 983 N N . PHE A 1 133 ? 10.393 -9.553 6.877 1.00 94.62 133 PHE A N 1
ATOM 984 C CA . PHE A 1 133 ? 11.503 -9.409 5.939 1.00 94.62 133 PHE A CA 1
ATOM 985 C C . PHE A 1 133 ? 11.976 -7.956 5.811 1.00 94.62 133 PHE A C 1
ATOM 987 O O . PHE A 1 133 ? 11.175 -7.029 5.632 1.00 94.62 133 PHE A O 1
ATOM 994 N N . GLY A 1 134 ? 13.301 -7.774 5.808 1.00 93.00 134 GLY A N 1
ATOM 995 C CA . GLY A 1 134 ? 13.956 -6.474 5.647 1.00 93.00 134 GLY A CA 1
ATOM 996 C C . GLY A 1 134 ? 13.604 -5.493 6.767 1.00 93.00 134 GLY A C 1
ATOM 997 O O . GLY A 1 134 ? 13.480 -5.884 7.923 1.00 93.00 134 GLY A O 1
ATOM 998 N N . VAL A 1 135 ? 13.432 -4.220 6.411 1.00 94.06 135 VAL A N 1
ATOM 999 C CA . VAL A 1 135 ? 13.081 -3.136 7.345 1.00 94.06 135 VAL A CA 1
ATOM 1000 C C . VAL A 1 135 ? 11.712 -2.532 7.037 1.00 94.06 135 VAL A C 1
ATOM 1002 O O . VAL A 1 135 ? 11.138 -2.790 5.975 1.00 94.06 135 VAL A O 1
ATOM 1005 N N . ARG A 1 136 ? 11.171 -1.740 7.967 1.00 95.31 136 ARG A N 1
ATOM 1006 C CA . ARG A 1 136 ? 9.928 -0.985 7.761 1.00 95.31 136 ARG A CA 1
ATOM 1007 C C . ARG A 1 136 ? 10.100 0.035 6.634 1.00 95.31 136 ARG A C 1
ATOM 1009 O O . ARG A 1 136 ? 11.124 0.706 6.569 1.00 95.31 136 ARG A O 1
ATOM 1016 N N . MET A 1 137 ? 9.078 0.168 5.796 1.00 95.19 137 MET A N 1
ATOM 1017 C CA . MET A 1 137 ? 9.026 1.120 4.690 1.00 95.19 137 MET A CA 1
ATOM 1018 C C . MET A 1 137 ? 8.171 2.355 5.030 1.00 95.19 137 MET A C 1
ATOM 1020 O O . MET A 1 137 ? 7.195 2.230 5.778 1.00 95.19 137 MET A O 1
ATOM 1024 N N . PRO A 1 138 ? 8.478 3.532 4.452 1.00 94.38 138 PRO A N 1
ATOM 1025 C CA . PRO A 1 138 ? 9.661 3.834 3.631 1.00 94.38 138 PRO A CA 1
ATOM 1026 C C . PRO A 1 138 ? 10.964 3.800 4.453 1.00 94.38 138 PRO A C 1
ATOM 1028 O O . PRO A 1 138 ? 10.959 4.229 5.601 1.00 94.38 138 PRO A O 1
ATOM 1031 N N . GLU A 1 139 ? 12.058 3.274 3.893 1.00 89.56 139 GLU A N 1
ATOM 1032 C CA . GLU A 1 139 ? 13.337 3.099 4.614 1.00 89.56 139 GLU A CA 1
ATOM 1033 C C . GLU A 1 139 ? 14.074 4.431 4.835 1.00 89.56 139 GLU A C 1
ATOM 1035 O O . GLU A 1 139 ? 14.452 4.748 5.962 1.00 89.56 139 GLU A O 1
ATOM 1040 N N . ASP A 1 140 ? 14.190 5.243 3.781 1.00 85.81 140 ASP A N 1
ATOM 1041 C CA . ASP A 1 140 ? 14.907 6.530 3.793 1.00 85.81 140 ASP A CA 1
ATOM 1042 C C . ASP A 1 140 ? 13.978 7.755 3.913 1.00 85.81 140 ASP A C 1
ATOM 1044 O O . ASP A 1 140 ? 14.410 8.903 3.783 1.00 85.81 140 ASP A O 1
ATOM 1048 N N . GLY A 1 141 ? 12.680 7.529 4.136 1.00 82.62 141 GLY A N 1
ATOM 1049 C CA . GLY A 1 141 ? 11.648 8.565 4.133 1.00 82.62 141 GLY A CA 1
ATOM 1050 C C . GLY A 1 141 ? 10.862 8.651 5.442 1.00 82.62 141 GLY A C 1
ATOM 1051 O O . GLY A 1 141 ? 10.966 7.777 6.305 1.00 82.62 141 GLY A O 1
ATOM 1052 N N . PRO A 1 142 ? 10.033 9.697 5.615 1.00 89.88 142 PRO A N 1
ATOM 1053 C CA . PRO A 1 142 ? 9.098 9.733 6.725 1.00 89.88 142 PRO A CA 1
ATOM 1054 C C . PRO A 1 142 ? 8.114 8.568 6.609 1.00 89.88 142 PRO A C 1
ATOM 1056 O O . PRO A 1 142 ? 7.529 8.315 5.555 1.00 89.88 142 PRO A O 1
ATOM 1059 N N . TYR A 1 143 ? 7.893 7.889 7.728 1.00 94.19 143 TYR A N 1
ATOM 1060 C CA . TYR A 1 143 ? 6.837 6.895 7.814 1.00 94.19 143 TYR A CA 1
ATOM 1061 C C . TYR A 1 143 ? 5.459 7.522 7.606 1.00 94.19 143 TYR A C 1
ATOM 1063 O O . TYR A 1 143 ? 5.216 8.675 7.971 1.00 94.19 143 TYR A O 1
ATOM 1071 N N . LEU A 1 144 ? 4.541 6.728 7.056 1.00 95.12 144 LEU A N 1
ATOM 1072 C CA . LEU A 1 144 ? 3.152 7.133 6.891 1.00 95.12 144 LEU A CA 1
ATOM 1073 C C . LEU A 1 144 ? 2.512 7.400 8.261 1.00 95.12 144 LEU A C 1
ATOM 1075 O O . LEU A 1 144 ? 2.814 6.729 9.254 1.00 95.12 144 LEU A O 1
ATOM 1079 N N . SER A 1 145 ? 1.596 8.369 8.296 1.00 95.38 145 SER A N 1
ATOM 1080 C CA . SER A 1 145 ? 0.719 8.567 9.448 1.00 95.38 145 SER A CA 1
ATOM 1081 C C . SER A 1 145 ? -0.249 7.391 9.589 1.00 95.38 145 SER A C 1
ATOM 1083 O O . SER A 1 145 ? -0.565 6.717 8.607 1.00 95.38 145 SER A O 1
ATOM 1085 N N . SER A 1 146 ? -0.770 7.179 10.801 1.00 94.94 146 SER A N 1
ATOM 1086 C CA . SER A 1 146 ? -1.791 6.153 11.046 1.00 94.94 146 SER A CA 1
ATOM 1087 C C . SER A 1 146 ? -2.987 6.317 10.110 1.00 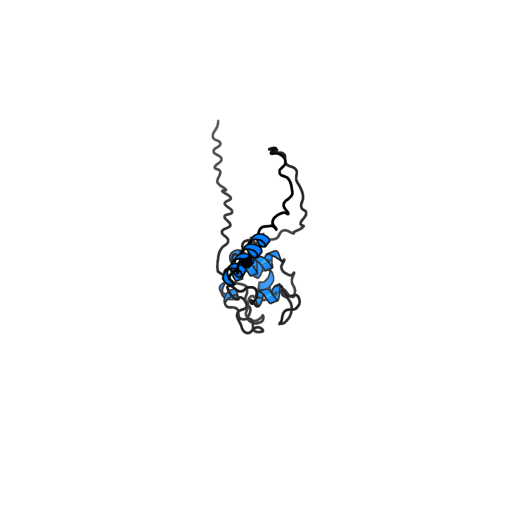94.94 146 SER A C 1
ATOM 1089 O O . SER A 1 146 ? -3.397 5.351 9.491 1.00 94.94 146 SER A O 1
ATOM 1091 N N . GLN A 1 147 ? -3.447 7.552 9.888 1.00 95.06 147 GLN A N 1
ATOM 1092 C CA . GLN A 1 147 ? -4.558 7.844 8.979 1.00 95.06 147 GLN A CA 1
ATOM 1093 C C . GLN A 1 147 ? -4.307 7.353 7.544 1.00 95.06 147 GLN A C 1
ATOM 1095 O O . GLN A 1 147 ? -5.212 6.822 6.910 1.00 95.06 147 GLN A O 1
ATOM 1100 N N . ARG A 1 148 ? -3.088 7.517 7.014 1.00 96.25 148 ARG A N 1
ATOM 1101 C CA . ARG A 1 148 ? -2.756 7.047 5.657 1.00 96.25 148 ARG A CA 1
ATOM 1102 C C . ARG A 1 148 ? -2.619 5.531 5.596 1.00 96.25 148 ARG A C 1
ATOM 1104 O O . ARG A 1 148 ? 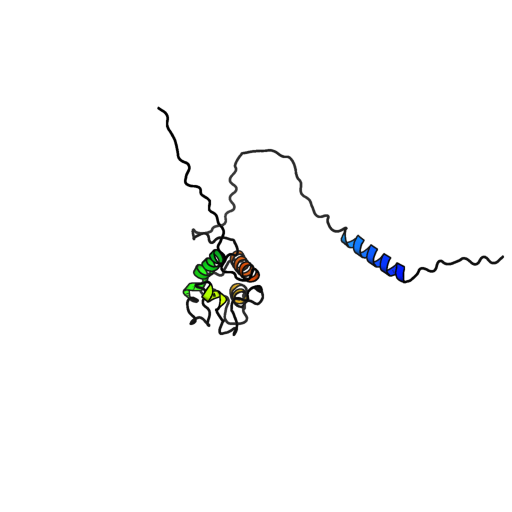-3.008 4.933 4.599 1.00 96.25 148 ARG A O 1
ATOM 1111 N N . ILE A 1 149 ? -2.100 4.916 6.657 1.00 97.81 149 ILE A N 1
ATOM 1112 C CA . ILE A 1 149 ? -2.060 3.454 6.782 1.00 97.81 149 ILE A CA 1
ATOM 1113 C C . ILE A 1 149 ? -3.488 2.895 6.838 1.00 97.81 149 ILE A C 1
ATOM 1115 O O . ILE A 1 149 ? -3.794 1.960 6.104 1.00 97.81 149 ILE A O 1
ATOM 1119 N N . ASP A 1 150 ? -4.370 3.497 7.636 1.00 97.38 150 ASP A N 1
ATOM 1120 C CA . ASP A 1 150 ? -5.776 3.101 7.756 1.00 97.38 150 ASP A CA 1
ATOM 1121 C C . ASP A 1 150 ? -6.506 3.230 6.416 1.00 97.38 150 ASP A C 1
ATOM 1123 O O . ASP A 1 150 ? -7.191 2.298 6.005 1.00 97.38 150 ASP A O 1
ATOM 1127 N N . GLN A 1 151 ? -6.267 4.314 5.674 1.00 97.12 151 GLN A N 1
ATOM 1128 C CA . GLN A 1 151 ? -6.823 4.514 4.334 1.00 97.12 151 G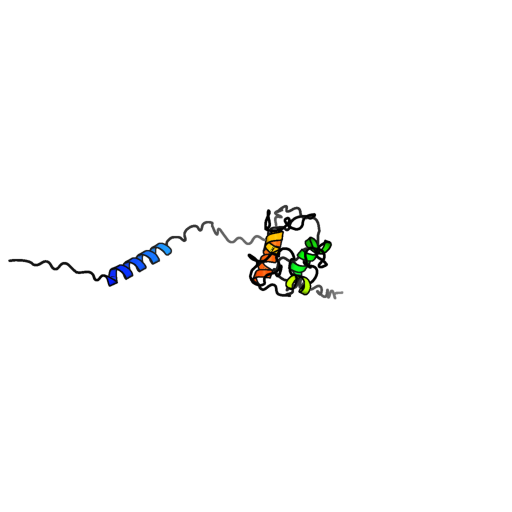LN A CA 1
ATOM 1129 C C . GLN A 1 151 ? -6.385 3.425 3.339 1.00 97.12 151 GLN A C 1
ATOM 1131 O O . GLN A 1 151 ? -7.197 2.937 2.556 1.00 97.12 151 GLN A O 1
ATOM 1136 N N . ILE A 1 152 ? -5.112 3.009 3.379 1.00 98.31 152 ILE A N 1
ATOM 1137 C CA . ILE A 1 152 ? -4.619 1.884 2.566 1.00 98.31 152 ILE A CA 1
ATOM 1138 C C . ILE A 1 152 ? -5.294 0.578 3.002 1.00 98.31 152 ILE A C 1
ATOM 1140 O O . ILE A 1 152 ? -5.711 -0.206 2.152 1.00 98.31 152 ILE A O 1
ATOM 1144 N N . LYS A 1 153 ? -5.409 0.327 4.311 1.00 98.56 153 LYS A N 1
ATOM 1145 C CA . LYS A 1 153 ? -6.027 -0.897 4.847 1.00 98.56 153 LYS A CA 1
ATOM 1146 C C . LYS A 1 153 ? -7.498 -0.997 4.458 1.00 98.56 153 LYS A C 1
ATOM 1148 O O . LYS A 1 153 ? -7.935 -2.070 4.055 1.00 98.56 153 LYS A O 1
ATOM 1153 N N . GLU A 1 154 ? -8.239 0.100 4.556 1.00 98.25 154 GLU A N 1
ATOM 1154 C CA . GLU A 1 154 ? -9.645 0.168 4.162 1.00 98.25 154 GLU A CA 1
ATOM 1155 C C . GLU A 1 154 ? -9.805 -0.094 2.662 1.00 98.25 154 GLU A C 1
ATOM 1157 O O . GLU A 1 154 ? -10.523 -1.018 2.296 1.00 98.25 154 GLU A O 1
ATOM 1162 N N . TRP A 1 155 ? -9.020 0.571 1.806 1.00 98.38 155 TRP A N 1
ATOM 1163 C CA . TRP A 1 155 ? -9.0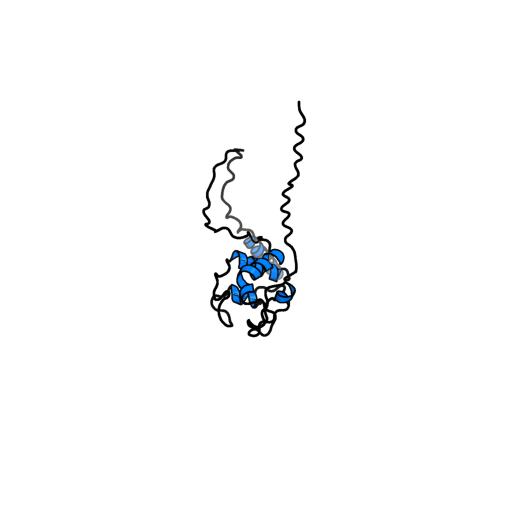29 0.305 0.362 1.00 98.38 155 TRP A CA 1
ATOM 1164 C C . TRP A 1 155 ? -8.747 -1.169 0.025 1.00 98.38 155 TRP A C 1
ATOM 1166 O O . TRP A 1 155 ? -9.420 -1.757 -0.822 1.00 98.38 155 TRP A O 1
ATOM 1176 N N . ILE A 1 156 ? -7.774 -1.800 0.697 1.00 98.69 156 ILE A N 1
ATOM 1177 C CA . ILE A 1 156 ? -7.485 -3.228 0.495 1.00 98.69 156 ILE A CA 1
ATOM 1178 C C . ILE A 1 156 ? -8.670 -4.089 0.941 1.00 98.69 156 ILE A C 1
ATOM 1180 O O . ILE A 1 156 ? -9.061 -4.998 0.208 1.00 98.69 156 ILE A O 1
ATOM 1184 N N . ASN A 1 157 ? -9.235 -3.823 2.120 1.00 98.69 157 ASN A N 1
ATOM 1185 C CA . ASN A 1 157 ? -10.372 -4.575 2.659 1.00 98.69 157 ASN A CA 1
ATOM 1186 C C . ASN A 1 157 ? -11.631 -4.435 1.792 1.00 98.69 157 ASN A C 1
ATOM 1188 O O . ASN A 1 157 ? -12.386 -5.398 1.674 1.00 98.69 157 ASN A O 1
ATOM 1192 N N . ASP A 1 158 ? -11.799 -3.298 1.119 1.00 97.75 158 ASP A N 1
ATOM 1193 C CA . ASP A 1 158 ? -12.878 -3.038 0.160 1.00 97.75 158 ASP A CA 1
ATOM 1194 C C . ASP A 1 158 ? -12.662 -3.728 -1.200 1.00 97.75 158 ASP A C 1
ATOM 1196 O O . ASP A 1 158 ? -13.430 -3.536 -2.138 1.00 97.75 158 ASP A O 1
ATOM 1200 N N . GLY A 1 159 ? -11.630 -4.566 -1.322 1.00 98.00 159 GLY A N 1
ATOM 1201 C CA . GLY A 1 159 ? -11.353 -5.343 -2.529 1.00 98.00 159 GLY A CA 1
ATOM 1202 C C . GLY A 1 159 ? -10.299 -4.724 -3.441 1.00 98.00 159 GLY A C 1
ATOM 1203 O O . GLY A 1 159 ? -10.098 -5.229 -4.544 1.00 98.00 159 GLY A O 1
ATOM 1204 N N . ALA A 1 160 ? -9.592 -3.686 -2.978 1.00 97.88 160 ALA A N 1
ATOM 1205 C CA . ALA A 1 160 ? -8.505 -3.036 -3.704 1.00 97.88 160 ALA A CA 1
ATOM 1206 C C . ALA A 1 160 ? -8.917 -2.582 -5.117 1.00 97.88 160 ALA A C 1
ATOM 1208 O O . ALA A 1 160 ? -8.170 -2.762 -6.077 1.00 97.88 160 ALA A O 1
ATOM 1209 N N . GLU A 1 161 ? -10.126 -2.032 -5.259 1.00 97.19 161 GLU A N 1
ATOM 1210 C CA . GLU A 1 161 ? -10.694 -1.652 -6.554 1.00 97.19 161 GLU A CA 1
ATOM 1211 C C . GLU A 1 161 ? -10.014 -0.414 -7.156 1.00 97.19 161 GLU A C 1
ATOM 1213 O O . GLU A 1 161 ? -9.517 0.454 -6.440 1.00 97.19 161 GLU A O 1
ATOM 1218 N N . ASN A 1 162 ? -10.040 -0.293 -8.487 1.00 97.19 162 ASN A N 1
ATOM 1219 C CA . ASN A 1 162 ? -9.605 0.916 -9.196 1.00 97.19 162 ASN A CA 1
ATOM 1220 C C . ASN A 1 162 ? -10.721 1.972 -9.210 1.00 97.19 162 ASN A C 1
ATOM 1222 O O . ASN A 1 162 ? -11.319 2.244 -10.254 1.00 97.19 162 ASN A O 1
ATOM 1226 N N . ASN A 1 163 ? -11.061 2.499 -8.038 1.00 93.56 163 ASN A N 1
ATOM 1227 C CA . ASN A 1 163 ? -12.137 3.465 -7.852 1.00 93.56 163 ASN A CA 1
ATOM 1228 C C . ASN A 1 163 ? -11.607 4.902 -7.728 1.00 93.56 163 ASN A C 1
ATOM 1230 O O . ASN A 1 163 ? -10.511 5.163 -7.226 1.00 93.56 163 ASN A O 1
ATOM 1234 N N . GLN A 1 164 ? -12.429 5.842 -8.185 1.00 91.12 164 GLN A N 1
ATOM 1235 C CA . GLN A 1 164 ? -12.128 7.268 -8.140 1.00 91.12 164 GLN A CA 1
ATOM 1236 C C . GLN A 1 164 ? -12.702 7.909 -6.883 1.00 91.12 164 GLN A C 1
ATOM 1238 O O . GLN A 1 164 ? -13.718 7.438 -6.364 1.00 91.12 164 GLN A O 1
ATOM 1243 N N . SER A 1 165 ? -12.077 8.981 -6.386 1.00 84.94 165 SER A N 1
ATOM 1244 C CA . SER A 1 165 ? -12.746 9.789 -5.365 1.00 84.94 165 SER A CA 1
ATOM 1245 C C . SER A 1 165 ? -13.896 10.558 -6.014 1.00 84.94 165 SER A C 1
ATOM 1247 O O . SER A 1 165 ? -13.716 11.288 -6.985 1.00 84.94 165 SER A O 1
ATOM 1249 N N . ASN A 1 166 ? -15.105 10.404 -5.475 1.00 73.12 166 ASN A N 1
ATOM 1250 C CA . ASN A 1 166 ? -16.262 11.205 -5.886 1.00 73.12 166 ASN A CA 1
ATOM 1251 C C . ASN A 1 166 ? -16.239 12.571 -5.192 1.00 73.12 166 ASN A C 1
ATOM 1253 O O . ASN A 1 166 ? -17.273 13.059 -4.734 1.00 73.12 166 ASN A O 1
ATOM 1257 N N . ASP A 1 167 ? -15.054 13.172 -5.083 1.00 60.22 167 ASP A N 1
ATOM 1258 C CA . ASP A 1 167 ? -14.883 14.494 -4.510 1.00 60.22 167 ASP A CA 1
ATOM 1259 C C . ASP A 1 167 ? -15.360 15.503 -5.561 1.00 60.22 167 ASP A C 1
ATOM 1261 O O . ASP A 1 167 ? -14.577 16.166 -6.245 1.00 60.22 167 ASP A O 1
ATOM 1265 N N . GLU A 1 168 ? -16.683 15.611 -5.708 1.00 51.59 168 GLU A N 1
ATOM 1266 C CA . GLU A 1 168 ? -17.324 16.821 -6.197 1.00 51.59 168 GLU A CA 1
ATOM 1267 C C . GLU A 1 168 ? -16.911 17.963 -5.260 1.00 51.59 168 GLU A C 1
ATOM 1269 O O . GLU A 1 168 ? -17.640 18.397 -4.368 1.00 51.59 168 GLU A O 1
ATOM 1274 N N . SER A 1 169 ? -15.740 18.534 -5.532 1.00 54.03 169 SER A N 1
ATOM 1275 C CA . SER A 1 169 ? -15.544 19.971 -5.447 1.00 54.03 169 SER A CA 1
ATOM 1276 C C . SER A 1 169 ? -16.494 20.614 -6.464 1.00 54.03 169 SER A C 1
ATOM 1278 O O . SER A 1 169 ? -16.106 21.102 -7.525 1.00 54.03 169 SER A O 1
ATOM 1280 N N . GLY A 1 170 ? -17.787 20.581 -6.139 1.00 44.34 170 GLY A N 1
ATOM 1281 C CA . GLY A 1 170 ? -18.833 21.404 -6.722 1.00 44.34 170 GLY A CA 1
ATOM 1282 C C . GLY A 1 170 ? -18.648 22.851 -6.279 1.00 44.34 170 GLY A C 1
ATOM 1283 O O . GLY A 1 170 ? -19.537 23.452 -5.684 1.00 44.34 170 GLY A O 1
ATOM 1284 N N . GLY A 1 171 ? -17.482 23.426 -6.565 1.00 40.16 171 GLY A N 1
ATOM 1285 C CA . GLY A 1 171 ? -17.295 24.863 -6.613 1.00 40.16 171 GLY A CA 1
ATOM 1286 C C . GLY A 1 171 ? -17.901 25.370 -7.912 1.00 40.16 171 GLY A C 1
ATOM 1287 O O . GLY A 1 171 ? -17.190 25.555 -8.896 1.00 40.16 171 GLY A O 1
ATOM 1288 N N . ASN A 1 172 ? -19.219 25.575 -7.921 1.00 42.94 172 ASN A N 1
ATOM 1289 C CA . ASN A 1 172 ? -19.931 26.308 -8.964 1.00 42.94 172 ASN A CA 1
ATOM 1290 C C . ASN A 1 172 ? -19.355 27.733 -9.087 1.00 42.94 172 ASN A C 1
ATOM 1292 O O . ASN A 1 172 ? -19.869 28.686 -8.505 1.00 42.94 172 ASN A O 1
ATOM 1296 N N . SER A 1 173 ? -18.270 27.883 -9.842 1.00 56.50 173 SER A N 1
ATOM 1297 C CA . SER A 1 173 ? -17.816 29.167 -10.367 1.00 56.50 173 SER A CA 1
ATOM 1298 C C . SER A 1 173 ? -18.662 29.473 -11.597 1.00 56.50 173 SER A C 1
ATOM 1300 O O . SER A 1 173 ? -18.335 29.084 -12.713 1.00 56.50 173 SER A O 1
ATOM 1302 N N . GLY A 1 174 ? -19.806 30.109 -11.361 1.00 47.66 174 GLY A N 1
ATOM 1303 C CA . GLY A 1 174 ? -20.770 30.439 -12.409 1.00 47.66 174 GLY A CA 1
ATOM 1304 C C . GLY A 1 174 ? -21.946 31.278 -11.919 1.00 47.66 174 GLY A C 1
ATOM 1305 O O . GLY A 1 174 ? -23.035 31.188 -12.478 1.00 47.66 174 GLY A O 1
ATOM 1306 N N . GLY A 1 175 ? -21.759 32.071 -10.860 1.00 42.16 175 GLY A N 1
ATOM 1307 C CA . GLY A 1 175 ? -22.676 33.156 -10.524 1.00 42.16 175 GLY A CA 1
ATOM 1308 C C . GLY A 1 175 ? -22.494 34.274 -11.542 1.00 42.16 175 GLY A C 1
ATOM 1309 O O . GLY A 1 175 ? -21.523 35.014 -11.492 1.00 42.16 175 GLY A O 1
ATOM 1310 N N . ASN A 1 176 ? -23.387 34.326 -12.524 1.00 55.44 176 ASN A N 1
ATOM 1311 C CA . ASN A 1 176 ? -23.479 35.405 -13.492 1.00 55.44 176 ASN A CA 1
ATOM 1312 C C . ASN A 1 176 ? -23.917 36.686 -12.765 1.00 55.44 176 ASN A C 1
ATOM 1314 O O . ASN A 1 176 ? -25.095 36.840 -12.433 1.00 55.44 176 ASN A O 1
ATOM 1318 N N . ASP A 1 177 ? -22.970 37.589 -12.524 1.00 56.50 177 ASP A N 1
ATOM 1319 C CA . ASP A 1 177 ? -23.197 38.919 -11.961 1.00 56.50 177 ASP A CA 1
ATOM 1320 C C . ASP A 1 177 ? -23.914 39.807 -12.991 1.00 56.50 177 ASP A C 1
ATOM 1322 O O . ASP A 1 177 ? -23.335 40.668 -13.655 1.00 56.50 177 ASP A O 1
ATOM 1326 N N . GLY A 1 178 ? -25.218 39.579 -13.148 1.00 51.84 178 GLY A N 1
ATOM 1327 C CA . GLY A 1 178 ? -26.126 40.424 -13.915 1.00 51.84 178 GLY A CA 1
ATOM 1328 C C . GLY A 1 178 ? -26.428 41.733 -13.185 1.00 51.84 178 GLY A C 1
ATOM 1329 O O . GLY A 1 178 ? -27.546 41.943 -12.724 1.00 51.84 178 GLY A O 1
ATOM 1330 N N . GLY A 1 179 ? -25.437 42.618 -13.079 1.00 43.75 179 GLY A N 1
ATOM 1331 C CA . GLY A 1 179 ? -25.597 43.996 -12.612 1.00 43.75 179 GLY A CA 1
ATOM 1332 C C . GLY A 1 179 ? -26.020 44.929 -13.746 1.00 43.75 179 GLY A C 1
ATOM 1333 O O . GLY A 1 179 ? -25.210 45.701 -14.249 1.00 43.75 179 GLY A O 1
ATOM 1334 N N . GLY A 1 180 ? -27.282 44.848 -14.171 1.00 46.78 180 GLY A N 1
ATOM 1335 C CA . GLY A 1 180 ? -27.901 45.833 -15.058 1.00 46.78 180 GLY A CA 1
ATOM 1336 C C . GLY A 1 180 ? -28.685 46.856 -14.246 1.00 46.78 180 GLY A C 1
ATOM 1337 O O . GLY A 1 180 ? -29.749 46.534 -13.722 1.00 46.78 180 GLY A O 1
ATOM 1338 N N . GLY A 1 181 ? -28.184 48.086 -14.152 1.00 48.12 181 GLY A N 1
ATOM 1339 C CA . GLY A 1 181 ? -28.951 49.168 -13.549 1.00 48.12 181 GLY A CA 1
ATOM 1340 C C . GLY A 1 181 ? -28.217 50.493 -13.489 1.00 48.12 181 GLY A C 1
ATOM 1341 O O . GLY A 1 181 ? -27.753 50.827 -12.412 1.00 48.12 181 GLY A O 1
ATOM 1342 N N . TYR A 1 182 ? -28.162 51.219 -14.610 1.00 53.06 182 TYR A N 1
ATOM 1343 C CA . TYR A 1 182 ? -28.601 52.619 -14.782 1.00 53.06 182 TYR A CA 1
ATOM 1344 C C . TYR A 1 182 ? -28.649 52.953 -16.277 1.00 53.06 182 TYR A C 1
ATOM 1346 O O . TYR A 1 182 ? -27.709 52.553 -17.001 1.00 53.06 182 TYR A O 1
#

Secondary structure (DSSP, 8-state):
----PPPP---HHHHHHHHHHHHHHHTSS----------------------------------SS--HHHHHHHHHHHTTTTTTSTTTTT---SSHHHHHH-EETTTTEESS-TT-STT-HHHHHHH-SS-SSS-PSSSSSPPPPHHHHHHHHHHHHTT---PPP-----------------